Protein AF-A0A1R3KLL1-F1 (afdb_monomer)

pLDDT: mean 82.73, std 18.78, range [34.5, 97.56]

Secondary structure (DSSP, 8-state):
----SSSSSSTTSSS-----TTSGGG---TT-EESSHHHHHHHHHHHHHHHT--EEEEEEEE-TTT--EEEEEEEETT-S-PPP--S-TT-SSPPPP-------EEEEEEETTTTEEEEEEEE---SSPPPPGGGGGGSGGG----HHHHHHHHHHHHTT--HHHHHHHHHHHTTSHHHH-S-HHHHHHHHHHHHHHHHHHHGGGS--

Structure (mmCIF, N/CA/C/O backbone):
data_AF-A0A1R3KLL1-F1
#
_entry.id   AF-A0A1R3KLL1-F1
#
loop_
_atom_site.group_PDB
_atom_site.id
_atom_site.type_symbol
_atom_site.label_atom_id
_atom_site.label_alt_id
_atom_site.label_comp_id
_atom_site.label_asym_id
_atom_site.label_entity_id
_a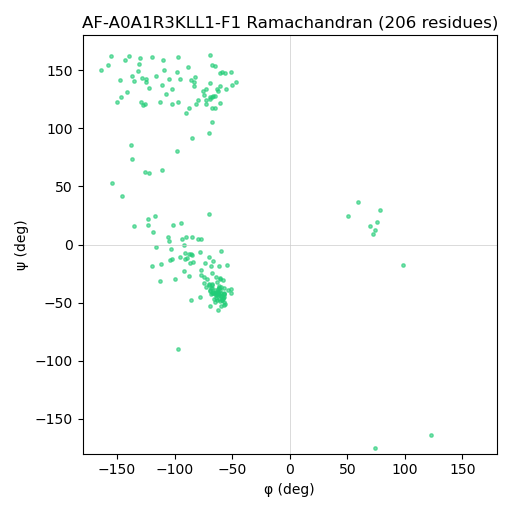tom_site.label_seq_id
_atom_site.pdbx_PDB_ins_code
_atom_site.Cartn_x
_atom_site.Cartn_y
_atom_site.Cartn_z
_atom_site.occupancy
_atom_site.B_iso_or_equiv
_atom_site.auth_seq_id
_atom_site.auth_comp_id
_atom_site.auth_asym_id
_atom_site.auth_atom_id
_atom_site.pdbx_PDB_model_num
ATOM 1 N N . MET A 1 1 ? -39.968 -30.875 -28.991 1.00 38.09 1 MET A N 1
ATOM 2 C CA . MET A 1 1 ? -39.743 -30.222 -30.296 1.00 38.09 1 MET A CA 1
ATOM 3 C C . MET A 1 1 ? -40.290 -28.818 -30.135 1.00 38.09 1 MET A C 1
ATOM 5 O O . MET A 1 1 ? -41.498 -28.692 -30.054 1.00 38.09 1 MET A O 1
ATOM 9 N N . GLU A 1 2 ? -39.502 -27.778 -29.908 1.00 34.50 2 GLU A N 1
ATOM 10 C CA . GLU A 1 2 ? -38.054 -27.597 -30.039 1.00 34.50 2 GLU A CA 1
ATOM 11 C C . GLU A 1 2 ? -37.585 -26.632 -28.936 1.00 34.50 2 GLU A C 1
ATOM 13 O O . GLU A 1 2 ? -38.142 -25.551 -28.771 1.00 34.50 2 GLU A O 1
ATOM 18 N N . ASP A 1 3 ? -36.582 -27.063 -28.169 1.00 38.78 3 ASP A N 1
ATOM 19 C CA . ASP A 1 3 ? -35.863 -26.294 -27.153 1.00 38.78 3 ASP A CA 1
ATOM 20 C C . ASP A 1 3 ? -34.558 -25.763 -27.771 1.00 38.78 3 ASP A C 1
ATOM 22 O O . ASP A 1 3 ? -33.518 -26.392 -27.593 1.00 38.78 3 ASP A O 1
ATOM 26 N N . VAL A 1 4 ? -34.570 -24.663 -28.539 1.00 39.19 4 VAL A N 1
ATOM 27 C CA . VAL A 1 4 ? -33.323 -24.055 -29.066 1.00 39.19 4 VAL A CA 1
ATOM 28 C C . VAL A 1 4 ? -33.459 -22.545 -29.363 1.00 39.19 4 VAL A C 1
ATOM 30 O O . VAL A 1 4 ? -33.145 -22.106 -30.456 1.00 39.19 4 VAL A O 1
ATOM 33 N N . GLU A 1 5 ? -33.914 -21.709 -28.425 1.00 42.62 5 GLU A N 1
ATOM 34 C CA . GLU A 1 5 ? -33.899 -20.235 -28.641 1.00 42.62 5 GLU A CA 1
ATOM 35 C C . GLU A 1 5 ? -33.393 -19.409 -27.445 1.00 42.62 5 GLU A C 1
ATOM 37 O O . GLU A 1 5 ? -33.550 -18.195 -27.404 1.00 42.62 5 GLU A O 1
ATOM 42 N N . ASN A 1 6 ? -32.725 -20.031 -26.467 1.00 42.44 6 ASN A N 1
ATOM 43 C CA . ASN A 1 6 ? -32.298 -19.333 -25.241 1.00 42.44 6 ASN A CA 1
ATOM 44 C C . ASN A 1 6 ? -30.789 -19.379 -24.948 1.00 42.44 6 ASN A C 1
ATOM 46 O O . ASN A 1 6 ? -30.378 -19.186 -23.806 1.00 42.44 6 ASN A O 1
ATOM 50 N N . ILE A 1 7 ? -29.953 -19.623 -25.964 1.00 42.12 7 ILE A N 1
ATOM 51 C CA . ILE A 1 7 ? -28.486 -19.692 -25.798 1.00 42.12 7 ILE A CA 1
ATOM 52 C C . ILE A 1 7 ? -27.751 -18.520 -26.479 1.00 42.12 7 ILE A C 1
ATOM 54 O O . ILE A 1 7 ? -26.644 -18.197 -26.072 1.00 42.12 7 ILE A O 1
ATOM 58 N N . GLU A 1 8 ? -28.374 -17.772 -27.396 1.00 39.75 8 GLU A N 1
ATOM 59 C CA . GLU A 1 8 ? -27.695 -16.655 -28.093 1.00 39.75 8 GLU A CA 1
ATOM 60 C C . GLU A 1 8 ? -27.858 -15.270 -27.430 1.00 39.75 8 GLU A C 1
ATOM 62 O O . GLU A 1 8 ? -27.276 -14.289 -27.885 1.00 39.75 8 GLU A O 1
ATOM 67 N N . LEU A 1 9 ? -28.592 -15.165 -26.314 1.00 40.34 9 LEU A N 1
ATOM 68 C CA . LEU A 1 9 ? -28.804 -13.894 -25.592 1.00 40.34 9 LEU A CA 1
ATOM 69 C C . LEU A 1 9 ? -27.966 -13.743 -24.306 1.00 40.34 9 LEU A C 1
ATOM 71 O O . LEU A 1 9 ? -27.976 -12.677 -23.688 1.00 40.34 9 LEU A O 1
ATOM 75 N N . LEU A 1 10 ? -27.205 -14.769 -23.910 1.00 36.84 10 LEU A N 1
ATOM 76 C CA . LEU A 1 10 ? -26.322 -14.730 -22.732 1.00 36.84 10 LEU A CA 1
ATOM 77 C C . LEU A 1 10 ? -24.889 -14.276 -23.060 1.00 36.84 10 LEU A C 1
ATOM 79 O O . LEU A 1 10 ? -24.226 -13.702 -22.195 1.00 36.84 10 LEU A O 1
ATOM 83 N N . ASP A 1 11 ? -24.448 -14.413 -24.312 1.00 37.28 11 ASP A N 1
ATOM 84 C CA . ASP A 1 11 ? -23.088 -14.040 -24.730 1.00 37.28 11 ASP A CA 1
ATOM 85 C C . ASP A 1 11 ? -22.933 -12.545 -25.074 1.00 37.28 11 ASP A C 1
ATOM 87 O O . ASP A 1 11 ? -21.823 -12.011 -25.078 1.00 37.28 11 ASP A O 1
ATOM 91 N N . ALA A 1 12 ? -24.038 -11.815 -25.262 1.00 37.44 12 ALA A N 1
ATOM 92 C CA . ALA A 1 12 ? -24.014 -10.388 -25.604 1.00 37.44 12 ALA A CA 1
ATOM 93 C C . ALA A 1 12 ? -23.959 -9.435 -24.388 1.00 37.44 12 ALA A C 1
ATOM 95 O O . ALA A 1 12 ? -23.751 -8.233 -24.552 1.00 37.44 12 ALA A O 1
ATOM 96 N N . THR A 1 13 ? -24.097 -9.946 -23.157 1.00 35.78 13 THR A N 1
ATOM 97 C CA . THR A 1 13 ? -24.075 -9.115 -21.930 1.00 35.78 13 THR A CA 1
ATOM 98 C C . THR A 1 13 ? -22.683 -9.065 -21.278 1.00 35.78 13 THR A C 1
ATOM 100 O O . THR A 1 13 ? -22.427 -8.229 -20.415 1.00 35.78 13 THR A O 1
ATOM 103 N N . ILE A 1 14 ? -21.738 -9.902 -21.725 1.00 45.72 14 ILE A N 1
ATOM 104 C CA . ILE A 1 14 ? -20.363 -9.958 -21.191 1.00 45.72 14 ILE A CA 1
ATOM 105 C C . ILE A 1 14 ? -19.410 -8.983 -21.918 1.00 45.72 14 ILE A C 1
ATOM 107 O O . ILE A 1 14 ? -18.325 -8.696 -21.416 1.00 45.72 14 ILE A O 1
ATOM 111 N N . VAL A 1 15 ? -19.816 -8.388 -23.048 1.00 43.62 15 VAL A N 1
ATOM 112 C CA . VAL A 1 15 ? -18.905 -7.582 -23.891 1.00 43.62 15 VAL A CA 1
ATOM 113 C C . VAL A 1 15 ? -19.064 -6.059 -23.726 1.00 43.62 15 VAL A C 1
ATOM 115 O O . VAL A 1 15 ? -18.166 -5.312 -24.099 1.00 43.62 15 VAL A O 1
ATOM 118 N N . ASN A 1 16 ? -20.117 -5.555 -23.073 1.00 43.28 16 ASN A N 1
ATOM 119 C CA . ASN A 1 16 ? -20.385 -4.108 -23.026 1.00 43.28 16 ASN A CA 1
ATOM 120 C C . ASN A 1 16 ? -20.185 -3.470 -21.646 1.00 43.28 16 ASN A C 1
ATOM 122 O O . ASN A 1 16 ? -21.118 -2.920 -21.063 1.00 43.28 16 ASN A O 1
ATOM 126 N N . HIS A 1 17 ? -18.945 -3.486 -21.146 1.00 41.41 17 HIS A N 1
ATOM 127 C CA . HIS A 1 17 ? -18.466 -2.503 -20.158 1.00 41.41 17 HIS A CA 1
ATOM 128 C C . HIS A 1 17 ? -16.978 -2.156 -20.354 1.00 41.41 17 HIS A C 1
ATOM 130 O O . HIS A 1 17 ? -16.211 -2.028 -19.400 1.00 41.41 17 HIS A O 1
ATOM 136 N N . VAL A 1 18 ? -16.556 -1.985 -21.610 1.00 49.09 18 VAL A N 1
ATOM 137 C CA . VAL A 1 18 ? -15.256 -1.383 -21.950 1.00 49.09 18 VAL A CA 1
ATOM 138 C C . VAL A 1 18 ? -15.471 -0.220 -22.911 1.00 49.09 18 VAL A C 1
ATOM 140 O O . VAL A 1 18 ? -14.975 -0.229 -24.022 1.00 49.09 18 VAL A O 1
ATOM 143 N N . GLU A 1 19 ? -16.194 0.808 -22.471 1.00 45.72 19 GLU A N 1
ATOM 144 C CA . GLU A 1 19 ? -16.116 2.130 -23.099 1.00 45.72 19 GLU A CA 1
ATOM 145 C C . GLU A 1 19 ? -16.093 3.216 -22.022 1.00 45.72 19 GLU A C 1
ATOM 147 O O . GLU A 1 19 ? -17.108 3.772 -21.614 1.00 45.72 19 GLU A O 1
ATOM 152 N N . ASN A 1 20 ? -14.886 3.500 -21.531 1.00 37.06 20 ASN A N 1
ATOM 153 C CA . ASN A 1 20 ? -14.513 4.868 -21.199 1.00 37.06 20 ASN A CA 1
ATOM 154 C C . ASN A 1 20 ? -12.998 5.030 -21.394 1.00 37.06 20 ASN A C 1
ATOM 156 O O . ASN A 1 20 ? -12.189 4.318 -20.782 1.00 37.06 20 ASN A O 1
ATOM 160 N N .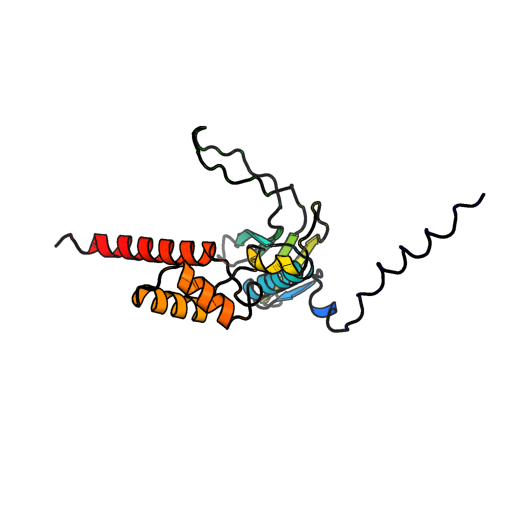 ASP A 1 21 ? -12.629 5.979 -22.247 1.00 42.19 21 ASP A N 1
ATOM 161 C CA . ASP A 1 21 ? -11.295 6.307 -22.773 1.00 42.19 21 ASP A CA 1
ATOM 162 C C . ASP A 1 21 ? -10.341 6.923 -21.712 1.00 42.19 21 ASP A C 1
ATOM 164 O O . ASP A 1 21 ? -9.407 7.666 -21.988 1.00 42.19 21 ASP A O 1
ATOM 168 N N . GLN A 1 22 ? -10.572 6.599 -20.435 1.00 44.81 22 GLN A N 1
ATOM 169 C CA . GLN A 1 22 ? -9.690 6.876 -19.291 1.00 44.81 22 GLN A CA 1
ATOM 170 C C . GLN A 1 22 ? -9.168 5.585 -18.625 1.00 44.81 22 GLN A C 1
ATOM 172 O O . GLN A 1 22 ? -8.384 5.625 -17.671 1.00 44.81 22 GLN A O 1
ATOM 177 N N . SER A 1 23 ? -9.602 4.418 -19.110 1.00 51.44 23 SER A N 1
ATOM 178 C CA . SER A 1 23 ? -9.258 3.095 -18.569 1.00 51.44 23 SER A CA 1
ATOM 179 C C . SER A 1 23 ? -7.848 2.620 -18.945 1.00 51.44 23 SER A C 1
ATOM 181 O O . SER A 1 23 ? -7.226 1.888 -18.171 1.00 51.44 23 SER A O 1
ATOM 183 N N . ALA A 1 24 ? -7.298 3.094 -20.068 1.00 55.50 24 ALA A N 1
ATOM 184 C CA . ALA A 1 24 ? -5.965 2.716 -20.540 1.00 55.50 24 ALA A CA 1
ATOM 185 C C . ALA A 1 24 ? -4.832 3.150 -19.588 1.00 55.50 24 ALA A C 1
ATOM 187 O O . ALA A 1 24 ? -3.815 2.462 -19.490 1.00 55.50 24 ALA A O 1
ATOM 188 N N . ASN A 1 25 ? -5.033 4.235 -18.829 1.00 69.94 25 ASN A N 1
ATOM 189 C CA . ASN A 1 25 ? -4.021 4.819 -17.940 1.00 69.94 25 ASN A CA 1
ATOM 190 C C . ASN A 1 25 ? -3.697 3.974 -16.699 1.00 69.94 25 ASN A C 1
ATOM 192 O O . ASN A 1 25 ? -2.738 4.281 -16.000 1.00 69.94 25 ASN A O 1
ATOM 196 N N . PHE A 1 26 ? -4.472 2.924 -16.409 1.00 81.25 26 PHE A N 1
ATOM 197 C CA . PHE A 1 26 ? -4.305 2.104 -15.200 1.00 81.25 26 PHE A CA 1
ATOM 198 C C . PHE A 1 26 ? -3.984 0.638 -15.498 1.00 81.25 26 PHE A C 1
ATOM 200 O O . PHE A 1 26 ? -4.022 -0.194 -14.595 1.00 81.25 26 PHE A O 1
ATOM 207 N N . ILE A 1 27 ? -3.670 0.302 -16.752 1.00 92.19 27 ILE A N 1
ATOM 208 C CA . ILE A 1 27 ? -3.298 -1.062 -17.135 1.00 92.19 27 ILE A CA 1
ATOM 209 C C . ILE A 1 27 ? -1.784 -1.234 -16.935 1.00 92.19 27 ILE A C 1
ATOM 211 O O . ILE A 1 27 ? -1.009 -0.545 -17.603 1.00 92.19 27 ILE A O 1
ATOM 215 N N . PRO A 1 28 ? -1.325 -2.140 -16.050 1.00 94.81 28 PRO A N 1
ATOM 216 C CA . PRO A 1 28 ? 0.097 -2.398 -15.864 1.00 94.81 28 PRO A CA 1
ATOM 217 C C . PRO A 1 28 ? 0.699 -2.995 -17.136 1.00 94.81 28 PRO A C 1
ATOM 219 O O . PRO A 1 28 ? 0.211 -3.992 -17.665 1.00 94.81 28 PRO A O 1
ATOM 222 N N . ARG A 1 29 ? 1.789 -2.394 -17.619 1.00 95.75 29 ARG A N 1
ATOM 223 C CA . ARG A 1 29 ? 2.527 -2.856 -18.800 1.00 95.75 29 ARG A CA 1
ATOM 224 C C . ARG A 1 29 ? 4.019 -2.820 -18.524 1.00 95.75 29 ARG A C 1
ATOM 226 O O . ARG A 1 29 ? 4.514 -1.887 -17.891 1.00 95.75 29 ARG A O 1
ATOM 233 N N . VAL A 1 30 ? 4.738 -3.828 -19.013 1.00 96.50 30 VAL A N 1
ATOM 234 C CA . VAL A 1 30 ? 6.205 -3.835 -18.959 1.00 96.50 30 VAL A CA 1
ATOM 235 C C . VAL A 1 30 ? 6.726 -2.566 -19.629 1.00 96.50 30 VAL A C 1
ATOM 237 O O . VAL A 1 30 ? 6.252 -2.180 -20.694 1.00 96.50 30 VAL A O 1
ATOM 240 N N . GLY A 1 31 ? 7.683 -1.905 -18.984 1.00 95.06 31 GLY A N 1
ATOM 241 C CA . GLY A 1 31 ? 8.263 -0.661 -19.476 1.00 95.06 31 GLY A CA 1
ATOM 242 C C . GLY A 1 31 ? 7.686 0.614 -18.857 1.00 95.06 31 GLY A C 1
ATOM 243 O O . GLY A 1 31 ? 8.361 1.640 -18.918 1.00 95.06 31 GLY A O 1
ATOM 244 N N . LEU A 1 32 ? 6.511 0.561 -18.216 1.00 95.75 32 LEU A N 1
ATOM 245 C CA . LEU A 1 32 ? 5.923 1.723 -17.542 1.00 95.75 32 LEU A CA 1
ATOM 246 C C . LEU A 1 32 ? 6.822 2.196 -16.392 1.00 95.75 32 LEU A C 1
ATOM 248 O O . LEU A 1 32 ? 7.295 1.370 -15.605 1.00 95.75 32 LEU A O 1
ATOM 252 N N . GLU A 1 33 ? 7.051 3.507 -16.309 1.00 96.12 33 GLU A N 1
ATOM 253 C CA . GLU A 1 33 ? 7.970 4.124 -15.352 1.00 96.12 33 GLU A CA 1
ATOM 254 C C . GLU A 1 33 ? 7.251 4.910 -14.246 1.00 96.12 33 GLU A C 1
ATOM 256 O O . GLU A 1 33 ? 6.204 5.508 -14.474 1.00 96.12 33 GLU A O 1
ATOM 261 N N . PHE A 1 34 ? 7.872 4.966 -13.069 1.00 95.88 34 PHE A N 1
ATOM 262 C CA . PHE A 1 34 ? 7.417 5.679 -11.879 1.00 95.88 34 PHE A CA 1
ATOM 263 C C . PHE A 1 34 ? 8.589 6.409 -11.227 1.00 95.88 34 PHE A C 1
ATOM 265 O O . PHE A 1 34 ? 9.711 5.900 -11.185 1.00 95.88 34 PHE A O 1
ATOM 272 N N . VAL A 1 35 ? 8.336 7.582 -10.659 1.00 95.12 35 VAL A N 1
ATOM 273 C CA . VAL A 1 35 ? 9.347 8.381 -9.954 1.00 95.12 35 VAL A CA 1
ATOM 274 C C . VAL A 1 35 ? 9.721 7.732 -8.619 1.00 95.12 35 VAL A C 1
ATOM 276 O O . VAL A 1 35 ? 10.859 7.849 -8.168 1.00 95.12 35 VAL A O 1
ATOM 279 N N . SER A 1 36 ? 8.795 6.999 -7.991 1.00 93.56 36 SER A N 1
ATOM 280 C CA . SER A 1 36 ? 9.025 6.368 -6.687 1.00 93.56 36 SER A CA 1
ATOM 281 C C . SER A 1 36 ? 8.436 4.959 -6.559 1.00 93.56 36 SER A C 1
ATOM 283 O O . SER A 1 36 ? 7.540 4.553 -7.300 1.00 93.56 36 SER A O 1
ATOM 285 N N . GLU A 1 37 ? 8.919 4.207 -5.562 1.00 92.75 37 GLU A N 1
ATOM 286 C CA . GLU A 1 37 ? 8.318 2.922 -5.176 1.00 92.75 37 GLU A CA 1
ATOM 287 C C . GLU A 1 37 ? 6.866 3.098 -4.701 1.00 92.75 37 GLU A C 1
ATOM 289 O O . GLU A 1 37 ? 6.026 2.228 -4.924 1.00 92.75 37 GLU A O 1
ATOM 294 N N . GLU A 1 38 ? 6.568 4.209 -4.022 1.00 93.81 38 GLU A N 1
ATOM 295 C CA . GLU A 1 38 ? 5.226 4.501 -3.520 1.00 93.81 38 GLU A CA 1
ATOM 296 C C . GLU A 1 38 ? 4.244 4.763 -4.661 1.00 93.81 38 GLU A C 1
ATOM 298 O O . GLU A 1 38 ? 3.141 4.226 -4.645 1.00 93.81 38 GLU A O 1
ATOM 303 N N . GLU A 1 39 ? 4.661 5.504 -5.683 1.00 95.69 39 GLU A N 1
ATOM 304 C CA . GLU A 1 39 ? 3.857 5.739 -6.881 1.00 95.69 39 GLU A CA 1
ATOM 305 C C . GLU A 1 39 ? 3.544 4.425 -7.609 1.00 95.69 39 GLU A C 1
ATOM 307 O O . GLU A 1 39 ? 2.382 4.137 -7.892 1.00 95.69 39 GLU A O 1
ATOM 312 N N . ALA A 1 40 ? 4.551 3.570 -7.806 1.00 95.56 40 ALA A N 1
ATOM 313 C CA . ALA A 1 40 ? 4.358 2.245 -8.388 1.00 95.56 40 ALA A CA 1
ATOM 314 C C . ALA A 1 40 ? 3.420 1.356 -7.548 1.00 95.56 40 ALA A C 1
ATOM 316 O O . ALA A 1 40 ? 2.593 0.615 -8.085 1.00 95.56 40 ALA A O 1
ATOM 317 N N . TYR A 1 41 ? 3.535 1.428 -6.217 1.00 95.69 41 TYR A N 1
ATOM 318 C CA . TYR A 1 41 ? 2.630 0.732 -5.305 1.00 95.69 41 TYR A CA 1
ATOM 319 C C . TYR A 1 41 ? 1.197 1.245 -5.445 1.00 95.69 41 TYR A C 1
ATOM 321 O O . TYR A 1 41 ? 0.279 0.437 -5.564 1.00 95.69 41 TYR A O 1
ATOM 329 N N . ASN A 1 42 ? 0.999 2.564 -5.450 1.00 95.50 42 ASN A N 1
ATOM 330 C CA . ASN A 1 42 ? -0.318 3.182 -5.562 1.00 95.50 42 ASN A CA 1
ATOM 331 C C . ASN A 1 42 ? -0.971 2.847 -6.906 1.00 95.50 42 ASN A C 1
ATOM 333 O O . ASN A 1 42 ? -2.143 2.483 -6.926 1.00 95.50 42 ASN A O 1
ATOM 337 N N . PHE A 1 43 ? -0.201 2.867 -7.995 1.00 96.69 43 PHE A N 1
AT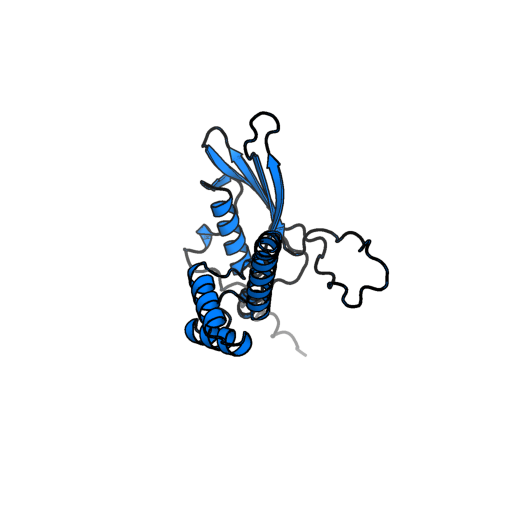OM 338 C CA . PHE A 1 43 ? -0.656 2.456 -9.320 1.00 96.69 43 PHE A CA 1
ATOM 339 C C . PHE A 1 43 ? -1.200 1.020 -9.324 1.00 96.69 43 PHE A C 1
ATOM 341 O O . PHE A 1 43 ? -2.332 0.776 -9.739 1.00 96.69 43 PHE A O 1
ATOM 348 N N . TYR A 1 44 ? -0.435 0.059 -8.800 1.00 96.88 44 TYR A N 1
ATOM 349 C CA . TYR A 1 44 ? -0.876 -1.338 -8.784 1.00 96.88 44 TYR A CA 1
ATOM 350 C C . TYR A 1 44 ? -1.961 -1.612 -7.743 1.00 96.88 44 TYR A C 1
ATOM 352 O O . TYR A 1 44 ? -2.801 -2.486 -7.944 1.00 96.88 44 TYR A O 1
ATOM 360 N N . ASN A 1 45 ? -1.991 -0.851 -6.647 1.00 95.69 45 ASN A N 1
ATOM 361 C CA . ASN A 1 45 ? -3.075 -0.924 -5.675 1.00 95.69 45 ASN A CA 1
ATOM 362 C C . ASN A 1 45 ? -4.389 -0.409 -6.269 1.00 95.69 45 ASN A C 1
ATOM 364 O O . ASN A 1 45 ? -5.435 -0.985 -5.992 1.00 95.69 45 ASN A O 1
ATOM 368 N N . GLU A 1 46 ? -4.341 0.639 -7.091 1.00 95.06 46 GLU A N 1
ATOM 369 C CA . GLU A 1 46 ? -5.495 1.170 -7.819 1.00 95.06 46 GLU A CA 1
ATOM 370 C C . GLU A 1 46 ? -5.961 0.200 -8.912 1.00 95.06 46 GLU A C 1
ATOM 372 O O . GLU A 1 46 ? -7.159 -0.047 -9.044 1.00 95.06 46 GLU A O 1
ATOM 377 N N . TYR A 1 47 ? -5.030 -0.433 -9.631 1.00 95.81 47 TYR A N 1
ATOM 378 C CA . TYR A 1 47 ? -5.356 -1.547 -10.523 1.00 95.81 47 TYR A CA 1
ATOM 379 C C . TYR A 1 47 ? -6.055 -2.678 -9.749 1.00 95.81 47 TYR A C 1
ATOM 381 O O . TYR A 1 47 ? -7.179 -3.049 -10.075 1.00 95.81 47 TYR A O 1
ATOM 389 N N . GLY A 1 48 ? -5.478 -3.141 -8.637 1.00 95.00 48 GLY A N 1
ATOM 390 C CA . GLY A 1 48 ? -6.114 -4.134 -7.768 1.00 95.00 48 GLY A CA 1
ATOM 391 C C . GLY A 1 48 ? -7.487 -3.697 -7.252 1.00 95.00 48 GLY A C 1
ATOM 392 O O . GLY A 1 48 ? -8.413 -4.502 -7.201 1.00 95.00 48 GLY A O 1
ATOM 393 N N . ARG A 1 49 ? -7.669 -2.408 -6.941 1.00 93.56 49 ARG A N 1
ATOM 394 C CA . ARG A 1 49 ? -8.957 -1.837 -6.524 1.00 93.56 49 ARG A CA 1
ATOM 395 C C . ARG A 1 49 ? -10.036 -2.044 -7.585 1.00 93.56 49 ARG A C 1
ATOM 397 O O . ARG A 1 49 ? -11.130 -2.480 -7.243 1.00 93.56 49 ARG A O 1
ATOM 404 N N . ARG A 1 50 ? -9.722 -1.742 -8.848 1.00 92.69 50 ARG A N 1
ATOM 405 C CA . ARG A 1 50 ? -10.656 -1.841 -9.985 1.00 92.69 50 ARG A CA 1
ATOM 406 C C . ARG A 1 50 ? -10.946 -3.281 -10.384 1.00 92.69 50 ARG A C 1
ATOM 408 O O . ARG A 1 50 ? -12.078 -3.595 -10.724 1.00 92.69 50 ARG A O 1
ATOM 415 N N . TYR A 1 51 ? -9.935 -4.140 -10.305 1.00 92.94 51 TYR A N 1
ATOM 416 C CA . TYR A 1 51 ? -10.030 -5.548 -10.689 1.00 92.94 51 TYR A CA 1
ATOM 417 C C . TYR A 1 51 ? -10.374 -6.468 -9.503 1.00 92.94 51 TYR A C 1
ATOM 419 O O . TYR A 1 51 ? -10.414 -7.681 -9.655 1.00 92.94 51 TYR A O 1
ATOM 427 N N . GLY A 1 52 ? -10.639 -5.926 -8.311 1.00 94.94 52 GLY A N 1
ATOM 428 C CA . GLY A 1 52 ? -11.173 -6.700 -7.190 1.00 94.94 52 GLY A CA 1
ATOM 429 C C . GLY A 1 52 ? -10.154 -7.564 -6.441 1.00 94.94 52 GLY A C 1
ATOM 430 O O . GLY A 1 52 ? -10.516 -8.596 -5.876 1.00 94.94 52 GLY A O 1
ATOM 431 N N . PHE A 1 53 ? -8.882 -7.176 -6.379 1.00 95.50 53 PHE A N 1
ATOM 432 C CA . PHE A 1 53 ? -7.903 -7.855 -5.530 1.00 95.50 53 PHE A CA 1
ATOM 433 C C . PHE A 1 53 ? -7.082 -6.900 -4.668 1.00 95.50 53 PHE A C 1
ATOM 435 O O . PHE A 1 53 ? -6.886 -5.719 -4.946 1.00 95.50 53 PHE A O 1
ATOM 442 N N . SER A 1 54 ? -6.580 -7.449 -3.567 1.00 95.12 54 SER A N 1
ATOM 443 C CA . SER A 1 54 ? -5.692 -6.736 -2.659 1.00 95.12 54 SER A CA 1
ATOM 444 C C . SER A 1 54 ? -4.242 -7.097 -2.951 1.00 95.12 54 SER A C 1
ATOM 446 O O . SER A 1 54 ? -3.965 -8.240 -3.310 1.00 95.12 54 SER A O 1
ATOM 448 N N . ILE A 1 55 ? -3.316 -6.161 -2.737 1.00 95.69 55 ILE A N 1
ATOM 449 C CA . ILE A 1 55 ? -1.882 -6.385 -2.951 1.00 95.69 55 ILE A CA 1
ATOM 450 C C . ILE A 1 55 ? -1.082 -6.432 -1.642 1.00 95.69 55 ILE A C 1
ATOM 452 O O . ILE A 1 55 ? -1.501 -5.919 -0.601 1.00 95.69 55 ILE A O 1
ATOM 456 N N . ARG A 1 56 ? 0.102 -7.045 -1.692 1.00 93.69 56 ARG A N 1
ATOM 457 C CA . ARG A 1 56 ? 1.113 -7.074 -0.626 1.00 93.69 56 ARG A CA 1
ATOM 458 C C . ARG A 1 56 ? 2.485 -6.723 -1.196 1.00 93.69 56 ARG A C 1
ATOM 460 O O . ARG A 1 56 ? 2.795 -7.059 -2.335 1.00 93.69 56 ARG A O 1
ATOM 467 N N . LYS A 1 57 ? 3.332 -6.100 -0.373 1.00 94.06 57 LYS A N 1
ATOM 468 C CA . LYS A 1 57 ? 4.775 -6.003 -0.635 1.00 94.06 57 LYS A CA 1
ATOM 469 C C . LYS A 1 57 ? 5.428 -7.309 -0.182 1.00 94.06 57 LYS A C 1
ATOM 471 O O . LYS A 1 57 ? 5.305 -7.652 0.992 1.00 94.06 57 LYS A O 1
ATOM 476 N N . GLU A 1 58 ? 6.089 -8.017 -1.090 1.00 87.81 58 GLU A N 1
ATOM 477 C CA . GLU A 1 58 ? 6.795 -9.263 -0.778 1.00 87.81 58 GLU A CA 1
ATOM 478 C C . GLU A 1 58 ? 8.283 -8.996 -0.552 1.00 87.81 58 GLU A C 1
ATOM 480 O O . GLU A 1 58 ? 8.705 -8.675 0.558 1.00 87.81 58 GLU A O 1
ATOM 485 N N . THR A 1 59 ? 9.092 -9.063 -1.608 1.00 83.00 59 THR A N 1
ATOM 486 C CA . THR A 1 59 ? 10.540 -8.875 -1.521 1.00 83.00 59 THR A CA 1
ATOM 487 C C . THR A 1 59 ? 10.942 -7.484 -1.991 1.00 83.00 59 THR A C 1
ATOM 489 O O . THR A 1 59 ? 10.498 -7.003 -3.033 1.00 83.00 59 THR A O 1
ATOM 492 N N . GLY A 1 60 ? 11.812 -6.831 -1.219 1.00 84.12 60 GLY A N 1
ATOM 493 C CA . GLY A 1 60 ? 12.561 -5.656 -1.652 1.00 84.12 60 GLY A CA 1
ATOM 494 C C . GLY A 1 60 ? 14.034 -5.999 -1.754 1.00 84.12 60 GLY A C 1
ATOM 495 O O . GLY A 1 60 ? 14.627 -6.402 -0.756 1.00 84.12 60 GLY A O 1
ATOM 496 N N . ASN A 1 61 ? 14.623 -5.817 -2.930 1.00 85.69 61 ASN A N 1
ATOM 497 C CA . ASN A 1 61 ? 16.058 -5.988 -3.099 1.00 85.69 61 ASN A CA 1
ATOM 498 C C . ASN A 1 61 ? 16.761 -4.644 -2.967 1.00 85.69 61 ASN A C 1
ATOM 500 O O . ASN A 1 61 ? 16.277 -3.609 -3.429 1.00 85.69 61 ASN A O 1
ATOM 504 N N . TRP A 1 62 ? 17.931 -4.702 -2.345 1.00 86.50 62 TRP A N 1
ATOM 505 C CA . TRP A 1 62 ? 18.834 -3.580 -2.176 1.00 86.50 62 TRP A CA 1
ATOM 506 C C . TRP A 1 62 ? 20.190 -3.969 -2.743 1.00 86.50 62 TRP A C 1
ATOM 508 O O . TRP A 1 62 ? 20.649 -5.106 -2.597 1.00 86.50 62 TRP A O 1
ATOM 518 N N . ASN A 1 63 ? 20.861 -3.024 -3.384 1.00 78.62 63 ASN A N 1
ATOM 519 C CA . ASN A 1 63 ? 22.250 -3.203 -3.751 1.00 78.62 63 ASN A CA 1
ATOM 520 C C . ASN A 1 63 ? 23.092 -3.248 -2.470 1.00 78.62 63 ASN A C 1
ATOM 522 O O . ASN A 1 63 ? 23.161 -2.265 -1.738 1.00 78.62 63 ASN A O 1
ATOM 526 N N . LYS A 1 64 ? 23.761 -4.375 -2.210 1.00 80.25 64 LYS A N 1
ATOM 527 C CA . LYS A 1 64 ? 24.554 -4.576 -0.987 1.00 80.25 64 LYS A CA 1
ATOM 528 C C . LYS A 1 64 ? 25.703 -3.571 -0.830 1.00 80.25 64 LYS A C 1
ATOM 530 O O . LYS A 1 64 ? 26.066 -3.260 0.296 1.00 80.25 64 LYS A O 1
ATOM 535 N N . LYS A 1 65 ? 26.262 -3.066 -1.938 1.00 79.81 65 LYS A N 1
ATOM 536 C CA . LYS A 1 65 ? 27.403 -2.135 -1.931 1.00 79.81 65 LYS A CA 1
ATOM 537 C C . LYS A 1 65 ? 26.960 -0.683 -1.786 1.00 79.81 65 LYS A C 1
ATOM 539 O O . LYS A 1 65 ? 27.495 0.038 -0.959 1.00 79.81 65 LYS A O 1
ATOM 544 N N . THR A 1 66 ? 25.973 -0.262 -2.577 1.00 77.75 66 THR A N 1
ATOM 545 C CA . THR A 1 66 ? 25.519 1.141 -2.590 1.00 77.75 66 THR A CA 1
ATOM 546 C C . THR A 1 66 ? 24.381 1.418 -1.611 1.00 77.75 66 THR A C 1
ATOM 548 O O . THR A 1 66 ? 23.977 2.566 -1.471 1.00 77.75 66 THR A O 1
ATOM 551 N N . ARG A 1 67 ? 23.825 0.379 -0.966 1.00 79.19 67 ARG A N 1
ATOM 552 C CA . ARG A 1 67 ? 22.600 0.436 -0.147 1.00 79.19 67 ARG A CA 1
ATOM 553 C C . ARG A 1 67 ? 21.418 1.113 -0.853 1.00 79.19 67 ARG A C 1
ATOM 555 O O . ARG A 1 67 ? 20.502 1.599 -0.203 1.00 79.19 67 ARG A O 1
ATOM 562 N N . GLN A 1 68 ? 21.412 1.119 -2.186 1.00 78.19 68 GLN A N 1
ATOM 563 C CA . GLN A 1 68 ? 20.317 1.669 -2.983 1.00 78.19 68 GLN A CA 1
ATOM 564 C C . GLN A 1 68 ? 19.231 0.621 -3.198 1.00 78.19 68 GLN A C 1
ATOM 566 O O . GLN A 1 68 ? 19.529 -0.554 -3.426 1.00 78.19 68 GLN A O 1
ATOM 571 N N . PHE A 1 69 ? 17.975 1.054 -3.162 1.00 80.94 69 PHE A N 1
ATOM 572 C CA . PHE A 1 69 ? 16.834 0.203 -3.469 1.00 80.94 69 PHE A CA 1
ATOM 573 C C . PHE A 1 69 ? 16.842 -0.174 -4.957 1.00 80.94 69 PHE A C 1
ATOM 575 O O . PHE A 1 69 ? 16.946 0.700 -5.814 1.00 80.94 69 PHE A O 1
ATOM 582 N N . THR A 1 70 ? 16.776 -1.467 -5.283 1.00 87.44 70 THR A N 1
ATOM 583 C CA . THR A 1 70 ? 16.928 -1.942 -6.671 1.00 87.44 70 THR A CA 1
ATOM 584 C C . THR A 1 70 ? 15.660 -2.527 -7.261 1.00 87.44 70 THR A C 1
ATOM 586 O O . THR A 1 70 ? 15.471 -2.421 -8.471 1.00 87.44 70 THR A O 1
ATOM 589 N N . SER A 1 71 ? 14.793 -3.152 -6.465 1.00 92.56 71 SER A N 1
ATOM 590 C CA . SER A 1 71 ? 13.537 -3.708 -6.977 1.00 92.56 71 SER A CA 1
ATOM 591 C C . SER A 1 71 ? 12.529 -4.020 -5.880 1.00 92.56 71 SER A C 1
ATOM 593 O O . SER A 1 71 ? 12.927 -4.454 -4.798 1.00 92.56 71 SER A O 1
ATOM 595 N N . ARG A 1 72 ? 11.233 -3.936 -6.198 1.00 94.94 72 ARG A N 1
ATOM 596 C CA . ARG A 1 72 ? 10.128 -4.412 -5.350 1.00 94.94 72 ARG A CA 1
ATOM 597 C C . ARG A 1 72 ? 9.291 -5.435 -6.106 1.00 94.94 72 ARG A C 1
ATOM 599 O O . ARG A 1 72 ? 8.914 -5.174 -7.244 1.00 94.94 72 ARG A O 1
ATOM 606 N N . LEU A 1 73 ? 8.945 -6.537 -5.447 1.00 96.25 73 LEU A N 1
ATOM 607 C CA . LEU A 1 73 ? 7.881 -7.430 -5.891 1.00 96.25 73 LEU A CA 1
ATOM 608 C C . LEU A 1 73 ? 6.583 -7.105 -5.139 1.00 96.25 73 LEU A C 1
ATOM 610 O O . LEU A 1 73 ? 6.548 -7.113 -3.902 1.00 96.25 73 LEU A O 1
ATOM 614 N N . LEU A 1 74 ? 5.536 -6.793 -5.897 1.00 96.94 74 LEU A N 1
ATOM 615 C CA . LEU A 1 74 ? 4.173 -6.594 -5.416 1.00 96.94 74 LEU A CA 1
ATOM 616 C C . LEU A 1 74 ? 3.335 -7.789 -5.856 1.00 96.94 74 LEU A C 1
ATOM 618 O O . LEU A 1 74 ? 3.369 -8.152 -7.024 1.00 96.94 74 LEU A O 1
ATOM 622 N N . VAL A 1 75 ? 2.601 -8.405 -4.938 1.00 96.69 75 VAL A N 1
ATOM 623 C CA . VAL A 1 75 ? 1.876 -9.660 -5.192 1.00 96.69 75 VAL A CA 1
ATOM 624 C C . VAL A 1 75 ? 0.429 -9.566 -4.746 1.00 96.69 75 VAL A C 1
ATOM 626 O O . VAL A 1 75 ? 0.092 -8.729 -3.905 1.00 96.69 75 VAL A O 1
ATOM 629 N N . CYS A 1 76 ? -0.425 -10.447 -5.257 1.00 96.75 76 CYS A N 1
ATOM 630 C CA . CYS A 1 76 ? -1.767 -10.633 -4.724 1.00 96.75 76 CYS A CA 1
ATOM 631 C C . CYS A 1 76 ? -1.736 -10.986 -3.223 1.00 96.75 76 CYS A C 1
ATOM 633 O O . CYS A 1 76 ? -0.854 -11.685 -2.724 1.00 96.75 76 CYS A O 1
ATOM 635 N N . SER A 1 77 ? -2.742 -10.558 -2.463 1.00 93.69 77 SER A N 1
ATOM 636 C CA . SER A 1 77 ? -2.876 -10.914 -1.050 1.00 93.69 77 SER A CA 1
ATOM 637 C C . SER A 1 77 ? -2.940 -12.425 -0.826 1.00 93.69 77 SER A C 1
ATOM 639 O O . SER A 1 77 ? -2.428 -12.889 0.196 1.00 93.69 77 SER A O 1
ATOM 641 N N . LYS A 1 78 ? -3.477 -13.161 -1.805 1.00 93.25 78 LYS A N 1
ATOM 642 C CA . LYS A 1 78 ? -3.612 -14.619 -1.824 1.00 93.25 78 LYS A CA 1
ATOM 643 C C . LYS A 1 78 ? -2.409 -15.354 -2.434 1.00 93.25 78 LYS A C 1
ATOM 645 O O . LYS A 1 78 ? -2.484 -16.565 -2.609 1.00 93.25 78 LYS A O 1
ATOM 650 N N . GLU A 1 79 ? -1.322 -14.651 -2.756 1.00 94.19 79 GLU A N 1
ATOM 651 C CA . GLU A 1 79 ? -0.091 -15.273 -3.263 1.00 94.19 79 GLU A CA 1
ATOM 652 C C . GLU A 1 79 ? 0.513 -16.270 -2.265 1.00 94.19 79 GLU A C 1
ATOM 654 O O . GLU A 1 79 ? 0.407 -16.083 -1.043 1.00 94.19 79 GLU A O 1
ATOM 659 N N . GLY A 1 80 ? 1.149 -17.299 -2.830 1.00 87.69 80 GLY A N 1
ATOM 660 C CA . GLY A 1 80 ? 1.999 -18.263 -2.148 1.00 87.69 80 GLY A CA 1
ATOM 661 C C . GLY A 1 80 ? 1.243 -19.277 -1.301 1.00 87.69 80 GLY A C 1
ATOM 662 O O . GLY A 1 80 ? 0.017 -19.294 -1.219 1.00 87.69 80 GLY A O 1
ATOM 663 N N . ILE A 1 81 ? 1.999 -20.100 -0.586 1.00 84.31 81 ILE A N 1
ATOM 664 C CA . ILE A 1 81 ? 1.468 -21.018 0.421 1.00 84.31 81 ILE A CA 1
ATOM 665 C C . ILE A 1 81 ? 1.926 -20.510 1.783 1.00 84.31 81 ILE A C 1
ATOM 667 O O . ILE A 1 81 ? 3.051 -20.027 1.958 1.00 84.31 81 ILE A O 1
ATOM 671 N N . ARG A 1 82 ? 1.039 -20.527 2.776 1.00 76.25 82 ARG A N 1
ATOM 672 C CA . ARG A 1 82 ? 1.442 -20.181 4.137 1.00 76.25 82 ARG A CA 1
ATOM 673 C C . ARG A 1 82 ? 2.248 -21.338 4.712 1.00 76.25 82 ARG A C 1
ATOM 675 O O . ARG A 1 82 ? 1.806 -22.481 4.691 1.00 76.25 82 ARG A O 1
ATOM 682 N N . SER A 1 83 ? 3.426 -21.040 5.251 1.00 75.50 83 SER A N 1
ATOM 683 C CA . SER A 1 83 ? 4.172 -22.033 6.023 1.00 75.50 83 SER A CA 1
ATOM 684 C C . SER A 1 83 ? 3.330 -22.516 7.203 1.00 75.50 83 SER A C 1
ATOM 686 O O . SER A 1 83 ? 2.550 -21.736 7.761 1.00 75.50 83 SER A O 1
ATOM 688 N N . SER A 1 84 ? 3.519 -23.776 7.598 1.00 70.88 84 SER A N 1
ATOM 689 C CA . SER A 1 84 ? 2.849 -24.337 8.769 1.00 70.88 84 SER A CA 1
ATOM 690 C C . SER A 1 84 ? 3.016 -23.416 9.980 1.00 70.88 84 SER A C 1
ATOM 692 O O . SER A 1 84 ? 4.086 -22.839 10.212 1.00 70.88 84 SER A O 1
ATOM 694 N N . ASP A 1 85 ? 1.930 -23.224 10.730 1.00 66.38 85 ASP A N 1
ATOM 695 C CA . ASP A 1 85 ? 1.975 -22.426 11.948 1.00 66.38 85 ASP A CA 1
ATOM 696 C C . ASP A 1 85 ? 2.835 -23.176 12.971 1.00 66.38 85 ASP A C 1
ATOM 698 O O . ASP A 1 85 ? 2.425 -24.200 13.503 1.00 66.38 85 ASP A O 1
ATOM 702 N N . LYS A 1 86 ? 4.060 -22.695 13.204 1.00 66.25 86 LYS A N 1
ATOM 703 C CA . LYS A 1 86 ? 5.015 -23.314 14.141 1.00 66.25 86 LYS A CA 1
ATOM 704 C C . LYS A 1 86 ? 4.691 -23.014 15.612 1.00 66.25 86 LYS A C 1
ATOM 706 O O . LYS A 1 86 ? 5.499 -23.314 16.485 1.00 66.25 86 LYS A O 1
ATOM 711 N N . ARG A 1 87 ? 3.570 -22.340 15.889 1.00 64.19 87 ARG A N 1
ATOM 712 C CA . ARG A 1 87 ? 3.101 -22.051 17.248 1.00 64.19 87 ARG A CA 1
ATOM 713 C C . ARG A 1 87 ? 2.358 -23.268 17.788 1.00 64.19 87 ARG A C 1
ATOM 715 O O . ARG A 1 87 ? 1.668 -23.947 17.038 1.00 64.19 87 ARG A O 1
ATOM 722 N N . ASP A 1 88 ? 2.516 -23.509 19.083 1.00 56.03 88 ASP A N 1
ATOM 723 C CA . ASP A 1 88 ? 1.975 -24.675 19.777 1.00 56.03 88 ASP A CA 1
ATOM 724 C C . ASP A 1 88 ? 0.464 -24.873 19.515 1.00 56.03 88 ASP A C 1
ATOM 726 O O . ASP A 1 88 ? -0.288 -23.904 19.323 1.00 56.03 88 ASP A O 1
ATOM 730 N N . HIS A 1 89 ? 0.019 -26.133 19.517 1.00 58.22 89 HIS A N 1
ATOM 731 C CA . HIS A 1 89 ? -1.307 -26.600 19.076 1.00 58.22 89 HIS A CA 1
ATOM 732 C C . HIS A 1 89 ? -2.499 -25.979 19.841 1.00 58.22 89 HIS A C 1
ATOM 734 O O . HIS A 1 89 ? -3.651 -26.174 19.461 1.00 58.22 89 HIS A O 1
ATOM 740 N N . GLN A 1 90 ? -2.253 -25.183 20.886 1.00 57.50 90 GLN A N 1
ATOM 741 C CA . GLN A 1 90 ? -3.266 -24.541 21.732 1.00 57.50 90 GLN A CA 1
ATOM 742 C C . GLN A 1 90 ? -3.638 -23.105 21.316 1.00 57.50 90 GLN A C 1
ATOM 744 O O . GLN A 1 90 ? -4.198 -22.338 22.106 1.00 57.50 90 GLN A O 1
ATOM 749 N N . THR A 1 91 ? -3.352 -22.692 20.079 1.00 58.66 91 THR A N 1
ATOM 750 C CA . THR A 1 91 ? -3.765 -21.361 19.611 1.00 58.66 91 THR A CA 1
ATOM 751 C C . THR A 1 91 ? -5.288 -21.312 19.424 1.00 58.66 91 THR A C 1
ATOM 753 O O . THR A 1 91 ? -5.801 -21.656 18.365 1.00 58.66 91 THR A O 1
ATOM 756 N N . LYS A 1 92 ? -6.017 -20.813 20.436 1.00 60.25 92 LYS A N 1
ATOM 757 C CA . LYS A 1 92 ? -7.495 -20.686 20.451 1.00 60.25 92 LYS A CA 1
ATOM 758 C C . LYS A 1 92 ? -8.094 -19.911 19.262 1.00 60.25 92 LYS A C 1
ATOM 760 O O . LYS A 1 92 ? -9.285 -20.025 19.020 1.00 60.25 92 LYS A O 1
ATOM 765 N N . ASN A 1 93 ? -7.289 -19.130 18.533 1.00 63.97 93 ASN A N 1
ATOM 766 C CA . ASN A 1 93 ? -7.708 -18.329 17.378 1.00 63.97 93 ASN A CA 1
ATOM 767 C C . ASN A 1 93 ? -6.682 -18.431 16.233 1.00 63.97 93 ASN A C 1
ATOM 769 O O . ASN A 1 93 ? -5.898 -17.502 15.996 1.00 63.97 93 ASN A O 1
ATOM 773 N N . ALA A 1 94 ? -6.645 -19.569 15.536 1.00 65.25 94 ALA A N 1
ATOM 774 C CA . ALA A 1 94 ? -5.845 -19.703 14.321 1.00 65.25 94 ALA A CA 1
ATOM 775 C C . ALA A 1 94 ? -6.342 -18.712 13.252 1.00 65.25 94 ALA A C 1
ATOM 777 O O . ALA A 1 94 ? -7.539 -18.580 13.002 1.00 65.25 94 ALA A O 1
ATOM 778 N N . ARG A 1 95 ? -5.421 -17.975 12.617 1.00 69.44 95 ARG A N 1
ATOM 779 C CA . ARG A 1 95 ? -5.785 -17.097 11.492 1.00 69.44 95 ARG A CA 1
ATOM 780 C C . ARG A 1 95 ? -6.166 -17.972 10.307 1.00 69.44 95 ARG A C 1
ATOM 782 O O . ARG A 1 95 ? -5.326 -18.784 9.918 1.00 69.44 95 ARG A O 1
ATOM 789 N N . ALA A 1 96 ? -7.343 -17.736 9.728 1.00 74.06 96 ALA A N 1
ATOM 790 C CA . ALA A 1 96 ? -7.806 -18.415 8.522 1.00 74.06 96 ALA A CA 1
ATOM 791 C C . ALA A 1 96 ? -6.714 -18.457 7.442 1.00 74.06 96 ALA A C 1
ATOM 793 O O . ALA A 1 96 ? -5.974 -17.479 7.257 1.00 74.06 96 ALA A O 1
ATOM 794 N N . GLU A 1 97 ? -6.614 -19.589 6.745 1.00 77.50 97 GLU A N 1
ATOM 795 C CA . GLU A 1 97 ? -5.784 -19.663 5.553 1.00 77.50 97 GLU A CA 1
ATOM 796 C C . GLU A 1 97 ? -6.433 -18.815 4.464 1.00 77.50 97 GLU A C 1
ATOM 798 O O . GLU 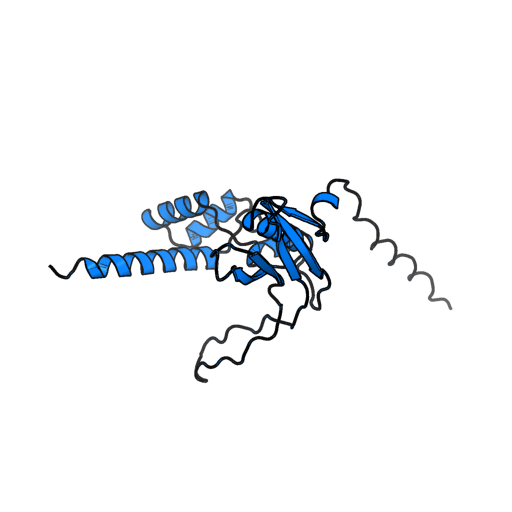A 1 97 ? -7.620 -18.940 4.174 1.00 77.50 97 GLU A O 1
ATOM 803 N N . THR A 1 98 ? -5.664 -17.883 3.917 1.00 83.38 98 THR A N 1
ATOM 804 C CA . THR A 1 98 ? -6.175 -16.917 2.937 1.00 83.38 98 THR A CA 1
ATOM 805 C C . THR A 1 98 ? -5.448 -17.019 1.611 1.00 83.38 98 THR A C 1
ATOM 807 O O . THR A 1 98 ? -5.996 -16.547 0.610 1.00 83.38 98 THR A O 1
ATOM 810 N N . ARG A 1 99 ? -4.260 -17.637 1.597 1.00 89.50 99 ARG A N 1
ATOM 811 C CA . ARG A 1 99 ? -3.440 -17.812 0.410 1.00 89.50 99 ARG A CA 1
ATOM 812 C C . ARG A 1 99 ? -3.886 -19.033 -0.385 1.00 89.50 99 ARG A C 1
ATOM 814 O O . ARG A 1 99 ? -4.244 -20.058 0.183 1.00 89.50 99 ARG A O 1
ATOM 821 N N . THR A 1 100 ? -3.881 -18.883 -1.700 1.00 92.12 100 THR A N 1
ATOM 822 C CA . THR A 1 100 ? -4.320 -19.890 -2.670 1.00 92.12 100 THR A CA 1
ATOM 823 C C . THR A 1 100 ? -3.210 -20.219 -3.658 1.00 92.12 100 THR A C 1
ATOM 825 O O . THR A 1 100 ? -3.499 -20.750 -4.717 1.00 92.12 100 THR A O 1
ATOM 828 N N . ASP A 1 101 ? -1.958 -19.864 -3.355 1.00 93.44 101 ASP A N 1
ATOM 829 C CA . ASP A 1 101 ? -0.832 -19.936 -4.291 1.00 93.44 101 ASP A CA 1
ATOM 830 C C . ASP A 1 101 ? -1.039 -19.091 -5.562 1.00 93.44 101 ASP A C 1
ATOM 832 O O . ASP A 1 101 ? -0.695 -19.469 -6.676 1.00 93.44 101 ASP A O 1
ATOM 836 N N . CYS A 1 102 ? -1.674 -17.925 -5.404 1.00 95.81 102 CYS A N 1
ATOM 837 C CA . CYS A 1 102 ? -1.965 -17.028 -6.522 1.00 95.81 102 CYS A CA 1
ATOM 838 C C . CYS A 1 102 ? -0.680 -16.437 -7.134 1.00 95.81 102 CYS A C 1
ATOM 840 O O . CYS A 1 102 ? 0.122 -15.836 -6.422 1.00 95.81 102 CYS A O 1
ATOM 842 N N . GLY A 1 103 ? -0.516 -16.549 -8.455 1.00 95.38 103 GLY A N 1
ATOM 843 C CA . GLY A 1 103 ? 0.672 -16.073 -9.178 1.00 95.38 103 GLY A CA 1
ATOM 844 C C . GLY A 1 103 ? 0.661 -14.593 -9.582 1.00 95.38 103 GLY A C 1
ATOM 845 O O . GLY A 1 103 ? 1.692 -14.087 -10.032 1.00 95.38 103 GLY A O 1
ATOM 846 N N . ALA A 1 104 ? -0.466 -13.889 -9.427 1.00 97.12 104 ALA A N 1
ATOM 847 C CA . ALA A 1 104 ? -0.595 -12.491 -9.836 1.00 97.12 104 ALA A CA 1
ATOM 848 C C . ALA A 1 104 ? 0.406 -11.584 -9.101 1.00 97.12 104 ALA A C 1
ATOM 850 O O . ALA A 1 104 ? 0.421 -11.506 -7.863 1.00 97.12 104 ALA A O 1
ATOM 851 N N . ARG A 1 105 ? 1.246 -10.887 -9.875 1.00 97.06 105 ARG A N 1
ATOM 852 C CA . ARG A 1 105 ? 2.364 -10.090 -9.359 1.00 97.06 105 ARG A CA 1
ATOM 853 C C . ARG A 1 105 ? 2.830 -9.009 -10.324 1.00 97.06 105 ARG A C 1
ATOM 855 O O . ARG A 1 105 ? 2.740 -9.168 -11.535 1.00 97.06 105 ARG A O 1
ATOM 862 N N . MET A 1 106 ? 3.428 -7.957 -9.779 1.00 97.56 106 MET A N 1
ATOM 863 C CA . MET A 1 106 ? 4.123 -6.899 -10.504 1.00 97.56 106 MET A CA 1
ATOM 864 C C . MET A 1 106 ? 5.519 -6.683 -9.910 1.00 97.56 106 MET A C 1
ATOM 866 O O . MET A 1 106 ? 5.667 -6.373 -8.725 1.00 97.56 106 MET A O 1
ATOM 870 N N . LEU A 1 107 ? 6.554 -6.819 -10.738 1.00 97.25 107 LEU A N 1
ATOM 871 C CA . LEU A 1 107 ? 7.943 -6.555 -10.367 1.00 97.25 107 LEU A CA 1
ATOM 872 C C . LEU A 1 107 ? 8.378 -5.205 -10.925 1.00 97.25 107 LEU A C 1
ATOM 874 O O . LEU A 1 107 ? 8.436 -5.024 -12.141 1.00 97.25 107 LEU A O 1
ATOM 878 N N . ILE A 1 108 ? 8.787 -4.297 -10.044 1.00 96.81 108 ILE A N 1
ATOM 879 C CA . ILE A 1 108 ? 9.432 -3.040 -10.436 1.00 96.81 108 ILE A CA 1
ATOM 880 C C . ILE A 1 108 ? 10.928 -3.102 -10.171 1.00 96.81 108 ILE A C 1
ATOM 882 O O . ILE A 1 108 ? 11.361 -3.651 -9.154 1.00 96.81 108 ILE A O 1
ATOM 886 N N . LYS A 1 109 ? 11.731 -2.518 -11.061 1.00 95.38 109 LYS A N 1
ATOM 887 C CA . LYS A 1 109 ? 13.179 -2.361 -10.879 1.00 95.38 109 LYS A CA 1
ATOM 888 C C . LYS A 1 109 ? 13.603 -0.918 -11.092 1.00 95.38 109 LYS A C 1
ATOM 890 O O . LYS A 1 109 ? 13.078 -0.245 -11.968 1.00 95.38 109 LYS A O 1
ATOM 895 N N . PHE A 1 110 ? 14.569 -0.463 -10.306 1.00 94.38 110 PHE A N 1
ATOM 896 C CA . PHE A 1 110 ? 15.168 0.853 -10.469 1.00 94.38 110 PHE A CA 1
ATOM 897 C C . PHE A 1 110 ? 16.070 0.874 -11.706 1.00 94.38 110 PHE A C 1
ATOM 899 O O . PHE A 1 110 ? 17.035 0.107 -11.797 1.00 94.38 110 PHE A O 1
ATOM 906 N N . ASN A 1 111 ? 15.759 1.752 -12.651 1.00 92.38 111 ASN A N 1
ATOM 907 C CA . ASN A 1 111 ? 16.571 2.037 -13.818 1.00 92.38 111 ASN A CA 1
ATOM 908 C C . ASN A 1 111 ? 17.535 3.181 -13.486 1.00 92.38 111 ASN A C 1
ATOM 910 O O . ASN A 1 111 ? 17.133 4.323 -13.289 1.00 92.38 111 ASN A O 1
ATOM 914 N N . LYS A 1 112 ? 18.834 2.873 -13.447 1.00 88.94 112 LYS A N 1
ATOM 915 C CA . LYS A 1 112 ? 19.879 3.857 -13.129 1.00 88.94 112 LYS A CA 1
ATOM 916 C C . LYS A 1 112 ? 20.044 4.941 -14.193 1.00 88.94 112 LYS A C 1
ATOM 918 O O . LYS A 1 112 ? 20.547 6.005 -13.862 1.00 88.94 112 LYS A O 1
ATOM 923 N N . HIS A 1 113 ? 19.665 4.666 -15.440 1.00 89.62 113 HIS A N 1
ATOM 924 C CA . HIS A 1 113 ? 19.808 5.621 -16.537 1.00 89.62 113 HIS A CA 1
ATOM 925 C C . HIS A 1 113 ? 18.709 6.681 -16.494 1.00 89.62 113 HIS A C 1
ATOM 927 O O . HIS A 1 113 ? 19.010 7.862 -16.608 1.00 89.62 113 HIS A O 1
ATOM 933 N N . SER A 1 114 ? 17.451 6.273 -16.285 1.00 90.81 114 SER A N 1
ATOM 934 C CA . SER A 1 114 ? 16.324 7.210 -16.166 1.00 90.81 114 SER A CA 1
ATOM 935 C C . SER A 1 114 ? 16.120 7.743 -14.744 1.00 90.81 114 SER A C 1
ATOM 937 O O . SER A 1 114 ? 15.410 8.727 -14.561 1.00 90.81 114 SER A O 1
ATOM 939 N N . GLY A 1 115 ? 16.722 7.107 -13.731 1.00 92.19 115 GLY A N 1
ATOM 940 C CA . GLY A 1 115 ? 16.517 7.447 -12.320 1.00 92.19 115 GLY A CA 1
ATOM 941 C C . GLY A 1 115 ? 15.123 7.080 -11.799 1.00 92.19 115 GLY A C 1
ATOM 942 O O . GLY A 1 115 ? 14.718 7.573 -10.751 1.00 92.19 115 GLY A O 1
ATOM 943 N N . LYS A 1 116 ? 14.386 6.232 -12.526 1.00 95.31 116 LYS A N 1
ATOM 944 C CA . LYS A 1 116 ? 12.989 5.868 -12.254 1.00 95.31 116 LYS A CA 1
ATOM 945 C C . LYS A 1 116 ? 12.831 4.372 -12.009 1.00 95.31 116 LYS A C 1
ATOM 947 O O . LYS A 1 116 ? 13.676 3.562 -12.388 1.00 95.31 116 LYS A O 1
ATOM 952 N N . PHE A 1 117 ? 11.729 3.981 -11.384 1.00 95.25 117 PHE A N 1
ATOM 953 C CA . PHE A 1 117 ? 11.307 2.587 -11.297 1.00 95.25 117 PHE A CA 1
ATOM 954 C C . PHE A 1 117 ? 10.552 2.191 -12.552 1.00 95.25 117 PHE A C 1
ATOM 956 O O . PHE A 1 117 ? 9.690 2.930 -12.985 1.00 95.25 117 PHE A O 1
ATOM 963 N N . GLN A 1 118 ? 10.823 1.012 -13.095 1.00 96.62 118 GLN A N 1
ATOM 964 C CA . GLN A 1 118 ? 10.149 0.496 -14.279 1.00 96.62 118 GLN A CA 1
ATOM 965 C C . GLN A 1 118 ? 9.530 -0.875 -14.001 1.00 96.62 118 GLN A C 1
ATOM 967 O O . GLN A 1 118 ? 10.164 -1.711 -13.346 1.00 96.62 118 GLN A O 1
ATOM 972 N N . ILE A 1 119 ? 8.326 -1.133 -14.522 1.00 97.19 119 ILE A N 1
ATOM 973 C CA . ILE A 1 119 ? 7.729 -2.478 -14.521 1.00 97.19 119 ILE A CA 1
ATOM 974 C C . ILE A 1 119 ? 8.588 -3.393 -15.394 1.00 97.19 119 ILE A C 1
ATOM 976 O O . ILE A 1 119 ? 8.703 -3.183 -16.601 1.00 97.19 119 ILE A O 1
ATOM 980 N N . LYS A 1 120 ? 9.176 -4.426 -14.787 1.00 96.62 120 LYS A N 1
ATOM 981 C CA . LYS A 1 120 ? 9.976 -5.437 -15.489 1.00 96.62 120 LYS A CA 1
ATOM 982 C C . LYS A 1 120 ? 9.203 -6.721 -15.773 1.00 96.62 120 LYS A C 1
ATOM 984 O O . LYS A 1 120 ? 9.498 -7.393 -16.752 1.00 96.62 120 LYS A O 1
ATOM 989 N N . GLU A 1 121 ? 8.244 -7.058 -14.922 1.00 97.19 121 GLU A N 1
ATOM 990 C CA . GLU A 1 121 ? 7.415 -8.252 -15.063 1.00 97.19 121 GLU A CA 1
ATOM 991 C C . GLU A 1 121 ? 6.019 -7.959 -14.514 1.00 97.19 121 GLU A C 1
ATOM 993 O O . GLU A 1 121 ? 5.886 -7.274 -13.495 1.00 97.19 121 GLU A O 1
ATOM 998 N N . ILE A 1 122 ? 4.997 -8.480 -15.187 1.00 97.44 122 ILE A N 1
ATOM 999 C CA . ILE A 1 122 ? 3.601 -8.401 -14.768 1.00 97.44 122 ILE A CA 1
ATOM 1000 C C . ILE A 1 122 ? 2.910 -9.732 -15.078 1.00 97.44 122 ILE A C 1
ATOM 1002 O O . ILE A 1 122 ? 3.022 -10.250 -16.185 1.00 97.44 122 ILE A O 1
ATOM 1006 N N . VAL A 1 123 ? 2.197 -10.266 -14.091 1.00 97.19 123 VAL A N 1
ATOM 1007 C CA . VAL A 1 123 ? 1.289 -11.410 -14.213 1.00 97.19 123 VAL A CA 1
ATOM 1008 C C . VAL A 1 123 ? -0.058 -10.959 -13.662 1.00 97.19 123 VAL A C 1
ATOM 1010 O O . VAL A 1 123 ? -0.138 -10.536 -12.506 1.00 97.19 123 VAL A O 1
ATOM 1013 N N . VAL A 1 124 ? -1.094 -11.010 -14.499 1.00 95.81 124 VAL A N 1
ATOM 1014 C CA . VAL A 1 124 ? -2.450 -10.527 -14.170 1.00 95.81 124 VAL A CA 1
ATOM 1015 C C . VAL A 1 124 ? -3.435 -11.654 -13.864 1.00 95.81 124 VAL A C 1
ATOM 1017 O O . VAL A 1 124 ? -4.513 -11.395 -13.345 1.00 95.81 124 VAL A O 1
ATOM 1020 N N . GLU A 1 125 ? -3.083 -12.898 -14.180 1.00 95.56 125 GLU A N 1
ATOM 1021 C CA . GLU A 1 125 ? -3.957 -14.051 -13.980 1.00 95.56 125 GLU A CA 1
ATOM 1022 C C . GLU A 1 125 ? -4.072 -14.418 -12.498 1.00 95.56 125 GLU A C 1
ATOM 1024 O O . GLU A 1 125 ? -3.077 -14.512 -11.773 1.00 95.56 125 GLU A O 1
ATOM 1029 N N . HIS A 1 126 ? -5.307 -14.657 -12.057 1.00 96.12 126 HIS A N 1
ATOM 1030 C CA . HIS A 1 126 ? -5.638 -15.063 -10.696 1.00 96.12 126 HIS A CA 1
ATOM 1031 C C . HIS A 1 126 ? -6.245 -16.463 -10.689 1.00 96.12 126 HIS A C 1
ATOM 1033 O O . HIS A 1 126 ? -7.025 -16.819 -11.565 1.00 96.12 126 HIS A O 1
ATOM 1039 N N . ASN A 1 127 ? -5.951 -17.234 -9.644 1.00 95.38 127 ASN A N 1
ATOM 1040 C CA . ASN A 1 127 ? -6.505 -18.576 -9.442 1.00 95.38 127 ASN A CA 1
ATOM 1041 C C . ASN A 1 127 ? -7.658 -18.614 -8.423 1.00 95.38 127 ASN A C 1
ATOM 1043 O O . ASN A 1 127 ? -7.987 -19.660 -7.870 1.00 95.38 127 ASN A O 1
ATOM 1047 N N . HIS A 1 128 ? -8.237 -17.457 -8.119 1.00 93.50 128 HIS A N 1
ATOM 1048 C CA . HIS A 1 128 ? -9.304 -17.310 -7.142 1.00 93.50 128 HIS A CA 1
ATOM 1049 C C . HIS A 1 128 ? -10.309 -16.266 -7.615 1.00 93.50 128 HIS A C 1
ATOM 1051 O O . HIS A 1 128 ? -9.980 -15.365 -8.385 1.00 93.50 128 HIS A O 1
ATOM 1057 N N . VAL A 1 129 ? -11.519 -16.339 -7.067 1.00 93.00 129 VAL A N 1
ATOM 1058 C CA . VAL A 1 129 ? -12.561 -15.338 -7.303 1.00 93.00 129 VAL A CA 1
ATOM 1059 C C . VAL A 1 129 ? -12.090 -13.964 -6.815 1.00 93.00 129 VAL A C 1
ATOM 1061 O O . VAL A 1 129 ? -11.482 -13.838 -5.744 1.00 93.00 129 VAL A O 1
ATOM 1064 N N . LEU A 1 130 ? -12.348 -12.944 -7.628 1.00 94.38 130 LEU A N 1
ATOM 1065 C CA . LEU A 1 130 ? -12.054 -11.543 -7.340 1.00 94.38 130 LEU A CA 1
ATOM 1066 C C . LEU A 1 130 ? -13.239 -10.897 -6.609 1.00 94.38 130 LEU A C 1
ATOM 1068 O O . LEU A 1 130 ? -14.384 -11.329 -6.725 1.00 94.38 130 LEU A O 1
ATOM 1072 N N . HIS A 1 131 ? -12.964 -9.874 -5.809 1.00 91.62 131 HIS A N 1
ATOM 1073 C CA . HIS A 1 131 ? -13.992 -9.131 -5.094 1.00 91.62 131 HIS A CA 1
ATOM 1074 C C . HIS A 1 131 ? -14.845 -8.302 -6.054 1.00 91.62 131 HIS A C 1
ATOM 1076 O O . HIS A 1 131 ? -14.331 -7.610 -6.929 1.00 91.62 131 HIS A O 1
ATOM 1082 N N . VAL A 1 132 ? -16.153 -8.294 -5.810 1.00 91.06 132 VAL A N 1
ATOM 1083 C CA . VAL A 1 132 ? -17.075 -7.340 -6.434 1.00 91.06 132 VAL A CA 1
ATOM 1084 C C . VAL A 1 132 ? -16.810 -5.915 -5.940 1.00 91.06 132 VAL A C 1
ATOM 1086 O O . VAL A 1 132 ? -16.330 -5.715 -4.820 1.00 91.06 132 VAL A O 1
ATOM 1089 N N . ALA A 1 133 ? -17.173 -4.919 -6.751 1.00 87.00 133 ALA A N 1
ATOM 1090 C CA . ALA A 1 133 ? -16.914 -3.503 -6.479 1.00 87.00 133 ALA A CA 1
ATOM 1091 C C . ALA A 1 133 ? -17.433 -3.031 -5.104 1.00 87.00 133 ALA A C 1
ATOM 1093 O O . ALA A 1 133 ? -16.729 -2.315 -4.396 1.00 87.00 133 ALA A O 1
ATOM 1094 N N . SER A 1 134 ? -18.607 -3.504 -4.671 1.00 86.50 134 SER A N 1
ATOM 1095 C CA . SER A 1 134 ? -19.208 -3.171 -3.365 1.00 86.50 134 SER A CA 1
ATOM 1096 C C . SER A 1 134 ? -18.427 -3.705 -2.157 1.00 86.50 134 SER A C 1
ATOM 1098 O O . SER A 1 134 ? -18.655 -3.287 -1.025 1.00 86.50 134 SER A O 1
ATOM 1100 N N . CYS A 1 135 ? -17.489 -4.627 -2.379 1.00 87.62 135 CYS A N 1
ATOM 1101 C CA . CYS A 1 135 ? -16.667 -5.247 -1.345 1.00 87.62 135 CYS A CA 1
ATOM 1102 C C . CYS A 1 135 ? -15.231 -4.701 -1.324 1.00 87.62 135 CYS A C 1
ATOM 1104 O O . CYS A 1 135 ? -14.403 -5.165 -0.536 1.00 87.62 135 CYS A O 1
ATOM 1106 N N . VAL A 1 136 ? -14.912 -3.716 -2.167 1.00 87.69 136 VAL A N 1
ATOM 1107 C CA . VAL A 1 136 ? -13.555 -3.175 -2.320 1.00 87.69 136 VAL A CA 1
ATOM 1108 C C . VAL A 1 136 ? -13.042 -2.535 -1.030 1.00 87.69 136 VAL A C 1
ATOM 1110 O O . VAL A 1 136 ? -11.886 -2.750 -0.665 1.00 87.69 136 VAL A O 1
ATOM 1113 N N . HIS A 1 137 ? -13.898 -1.841 -0.274 1.00 85.00 137 HIS A N 1
ATOM 1114 C CA . HIS A 1 137 ? -13.553 -1.263 1.034 1.00 85.00 137 HIS A CA 1
ATOM 1115 C C . HIS A 1 137 ? -13.142 -2.322 2.073 1.00 85.00 137 HIS A C 1
ATOM 1117 O O . HIS A 1 137 ? -12.473 -2.035 3.071 1.00 85.00 137 HIS A O 1
ATOM 1123 N N . MET A 1 138 ? -13.501 -3.588 1.838 1.00 87.44 138 MET A N 1
ATOM 1124 C CA . MET A 1 138 ? -13.079 -4.709 2.665 1.00 87.44 138 MET A CA 1
ATOM 1125 C C . MET A 1 138 ? -11.709 -5.270 2.259 1.00 87.44 138 MET A C 1
ATOM 1127 O O . MET A 1 138 ? -11.150 -6.076 3.002 1.00 87.44 138 MET A O 1
ATOM 1131 N N . MET A 1 139 ? -11.106 -4.853 1.154 1.00 91.38 139 MET A N 1
ATOM 1132 C CA . MET A 1 139 ? -9.781 -5.332 0.768 1.00 91.38 139 MET A CA 1
ATOM 1133 C C . MET A 1 139 ? -8.690 -4.682 1.620 1.00 91.38 139 MET A C 1
ATOM 1135 O O . MET A 1 139 ? -8.648 -3.469 1.798 1.00 91.38 139 MET A O 1
ATOM 1139 N N . ARG A 1 140 ? -7.763 -5.486 2.151 1.00 89.44 140 ARG A N 1
ATOM 1140 C CA . ARG A 1 140 ? -6.764 -5.020 3.128 1.00 89.44 140 ARG A CA 1
ATOM 1141 C C . ARG A 1 140 ? -5.913 -3.853 2.620 1.00 89.44 140 ARG A C 1
ATOM 1143 O O . ARG A 1 140 ? -5.661 -2.932 3.384 1.00 89.44 140 ARG A O 1
ATOM 1150 N N . SER A 1 141 ? -5.470 -3.902 1.369 1.00 91.38 141 SER A N 1
ATOM 1151 C CA . SER A 1 141 ? -4.632 -2.861 0.757 1.00 91.38 141 SER A CA 1
ATOM 1152 C C . SER A 1 141 ? -5.398 -1.576 0.424 1.00 91.38 141 SER A C 1
ATOM 1154 O O . SER A 1 141 ? -4.770 -0.539 0.243 1.00 91.38 141 SER A O 1
ATOM 1156 N N . GLN A 1 142 ? -6.735 -1.629 0.406 1.00 91.25 142 GLN A N 1
ATOM 1157 C CA . GLN A 1 142 ? -7.610 -0.466 0.225 1.00 91.25 142 GLN A CA 1
ATOM 1158 C C . GLN A 1 142 ? -8.003 0.180 1.557 1.00 91.25 142 GLN A C 1
ATOM 1160 O O . GLN A 1 142 ? -8.513 1.294 1.585 1.00 91.25 142 GLN A O 1
ATOM 1165 N N . ARG A 1 143 ? -7.742 -0.502 2.680 1.00 90.62 143 ARG A N 1
ATOM 1166 C CA . ARG A 1 143 ? -8.000 0.025 4.018 1.00 90.62 143 ARG A CA 1
ATOM 1167 C C . ARG A 1 143 ? -6.819 0.881 4.478 1.00 90.62 143 ARG A C 1
ATOM 1169 O O . ARG A 1 143 ? -5.876 0.351 5.074 1.00 90.62 143 ARG A O 1
ATOM 1176 N N . LYS A 1 144 ? -6.858 2.187 4.222 1.00 86.00 144 LYS A N 1
ATOM 1177 C CA . LYS A 1 144 ? -5.855 3.150 4.698 1.00 86.00 144 LYS A CA 1
ATOM 1178 C C . LYS A 1 144 ? -6.563 4.287 5.422 1.00 86.00 144 LYS A C 1
ATOM 1180 O O . LYS A 1 144 ? -7.367 4.993 4.833 1.00 86.00 144 LYS A O 1
ATOM 1185 N N . MET A 1 145 ? -6.228 4.459 6.697 1.00 89.56 145 MET A N 1
ATOM 1186 C CA . MET A 1 145 ? -6.640 5.637 7.450 1.00 89.56 145 MET A CA 1
ATOM 1187 C C . MET A 1 145 ? -5.706 6.786 7.077 1.00 89.56 145 MET A C 1
ATOM 1189 O O . MET A 1 145 ? -4.482 6.629 7.154 1.00 89.56 145 MET A O 1
ATOM 1193 N N . SER A 1 146 ? -6.272 7.902 6.627 1.00 92.00 146 SER A N 1
ATOM 1194 C CA . SER A 1 146 ? -5.496 9.108 6.346 1.00 92.00 146 SER A CA 1
ATOM 1195 C C . SER A 1 146 ? -4.975 9.730 7.643 1.00 92.00 146 SER A C 1
ATOM 1197 O O . SER A 1 146 ? -5.450 9.422 8.737 1.00 92.00 146 SER A O 1
ATOM 1199 N N . GLU A 1 147 ? -3.988 10.614 7.533 1.00 92.75 147 GLU A N 1
ATOM 1200 C CA . GLU A 1 147 ? -3.476 11.348 8.692 1.00 92.75 147 GLU A CA 1
ATOM 1201 C C . GLU A 1 147 ? -4.556 12.236 9.324 1.00 92.75 147 GLU A C 1
ATOM 1203 O O . GLU A 1 147 ? -4.715 12.232 10.540 1.00 92.75 147 GLU A O 1
ATOM 1208 N N . ALA A 1 148 ? -5.370 12.904 8.501 1.00 93.94 148 ALA A N 1
ATOM 1209 C CA . ALA A 1 148 ? -6.512 13.687 8.969 1.00 93.94 148 ALA A CA 1
ATOM 1210 C C . ALA A 1 148 ? -7.511 12.829 9.762 1.00 93.94 148 ALA A C 1
ATOM 1212 O O . ALA A 1 148 ? -7.857 13.167 10.891 1.00 93.94 148 ALA A O 1
ATOM 1213 N N . GLN A 1 149 ? -7.885 11.663 9.226 1.00 94.25 149 GLN A N 1
ATOM 1214 C CA . GLN A 1 149 ? -8.758 10.720 9.930 1.00 94.25 149 GLN A CA 1
ATOM 1215 C C . GLN A 1 149 ? -8.121 10.219 11.233 1.00 94.25 149 GLN A C 1
ATOM 1217 O O . GLN A 1 149 ? -8.811 10.047 12.232 1.00 94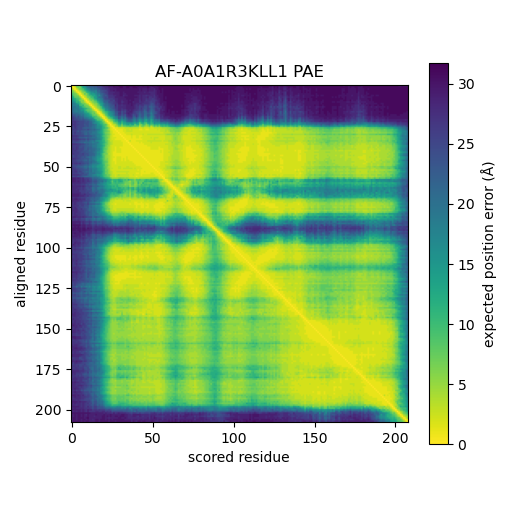.25 149 GLN A O 1
ATOM 1222 N N . ALA A 1 150 ? -6.804 9.996 11.250 1.00 94.31 150 ALA A N 1
ATOM 1223 C CA . ALA A 1 150 ? -6.090 9.596 12.458 1.00 94.31 150 ALA A CA 1
ATOM 1224 C C . ALA A 1 150 ? -6.146 10.684 13.546 1.00 94.31 150 ALA A C 1
ATOM 1226 O O . ALA A 1 150 ? -6.354 10.361 14.715 1.00 94.31 150 ALA A O 1
ATOM 1227 N N . MET A 1 151 ? -6.013 11.960 13.169 1.00 95.19 151 MET A N 1
ATOM 1228 C CA . MET A 1 151 ? -6.155 13.088 14.096 1.00 95.19 151 MET A CA 1
ATOM 1229 C C . MET A 1 151 ? -7.577 13.195 14.656 1.00 95.19 151 MET A C 1
ATOM 1231 O O . MET A 1 151 ? -7.748 13.374 15.858 1.00 95.19 151 MET A O 1
ATOM 1235 N N . GLU A 1 152 ? -8.605 13.025 13.824 1.00 95.19 152 GLU A N 1
ATOM 1236 C CA . GLU A 1 152 ? -10.002 13.018 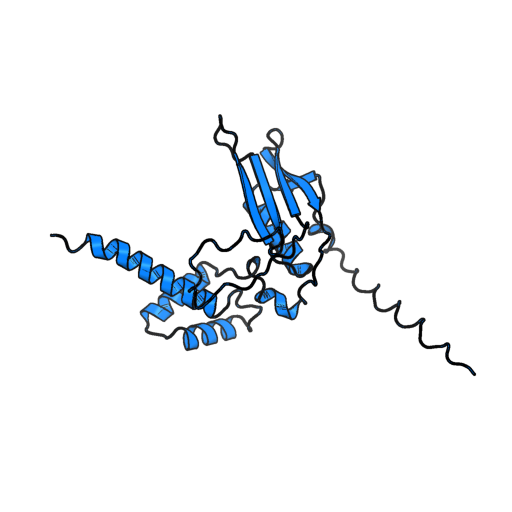14.283 1.00 95.19 152 GLU A CA 1
ATOM 1237 C C . GLU A 1 152 ? -10.279 11.873 15.265 1.00 95.19 152 GLU A C 1
ATOM 1239 O O . GLU A 1 152 ? -10.942 12.056 16.287 1.00 95.19 152 GLU A O 1
ATOM 1244 N N . VAL A 1 153 ? -9.736 10.688 14.980 1.00 95.75 153 VAL A N 1
ATOM 1245 C CA . VAL A 1 153 ? -9.784 9.528 15.877 1.00 95.75 153 VAL A CA 1
ATOM 1246 C C . VAL A 1 153 ? -9.123 9.830 17.213 1.00 95.75 153 VAL A C 1
ATOM 1248 O O . VAL A 1 153 ? -9.653 9.461 18.262 1.00 95.75 153 VAL A O 1
ATOM 1251 N N . ASP A 1 154 ? -7.983 10.506 17.181 1.00 95.62 154 ASP A N 1
ATOM 1252 C CA . ASP A 1 154 ? -7.251 10.878 18.379 1.00 95.62 154 ASP A CA 1
ATOM 1253 C C . ASP A 1 154 ? -8.012 11.898 19.229 1.00 95.62 154 ASP A C 1
ATOM 1255 O O . ASP A 1 154 ? -8.085 11.733 20.448 1.00 95.62 154 ASP A O 1
ATOM 1259 N N . LEU A 1 155 ? -8.630 12.897 18.599 1.00 96.56 155 LEU A N 1
ATOM 1260 C CA . LEU A 1 155 ? -9.497 13.866 19.271 1.00 96.56 155 LEU A CA 1
ATOM 1261 C C . LEU A 1 155 ? -10.724 13.187 19.891 1.00 96.56 155 LEU A C 1
ATOM 1263 O O . LEU A 1 155 ? -11.093 13.490 21.027 1.00 96.56 155 LEU A O 1
ATOM 1267 N N . ALA A 1 156 ? -11.333 12.234 19.182 1.00 96.44 156 ALA A N 1
ATOM 1268 C CA . ALA A 1 156 ? -12.459 11.462 19.698 1.00 96.44 156 ALA A CA 1
ATOM 1269 C C . ALA A 1 156 ? -12.064 10.618 20.926 1.00 96.44 156 ALA A C 1
ATOM 1271 O O . ALA A 1 156 ? -12.791 10.616 21.921 1.00 96.44 156 ALA A O 1
ATOM 1272 N N . ASP A 1 157 ? -10.906 9.947 20.891 1.00 95.69 157 ASP A N 1
ATOM 1273 C CA . ASP A 1 157 ? -10.383 9.157 22.018 1.00 95.69 157 ASP A CA 1
ATOM 1274 C C . ASP A 1 157 ? -10.064 10.047 23.231 1.00 95.69 157 ASP A C 1
ATOM 1276 O O . ASP A 1 157 ? -10.459 9.720 24.349 1.00 95.69 157 ASP A O 1
ATOM 1280 N N . GLN A 1 158 ? -9.431 11.208 23.011 1.00 94.88 158 GLN A N 1
ATOM 1281 C CA . GLN A 1 158 ? -9.157 12.207 24.057 1.00 94.88 158 GLN A CA 1
ATOM 1282 C C . GLN A 1 158 ? -10.436 12.783 24.672 1.00 94.88 158 GLN A C 1
ATOM 1284 O O . GLN A 1 158 ? -10.475 13.072 25.864 1.00 94.88 158 GLN A O 1
ATOM 1289 N N . SER A 1 159 ? -11.500 12.886 23.876 1.00 96.44 159 SER A N 1
ATOM 1290 C CA . SER A 1 159 ? -12.827 13.317 24.326 1.00 96.44 159 SER A CA 1
ATOM 1291 C C . SER A 1 159 ? -13.623 12.198 25.017 1.00 96.44 159 SER A C 1
ATOM 1293 O O . SER A 1 159 ? -14.796 12.378 25.336 1.00 96.44 159 SER A O 1
ATOM 1295 N N . GLY A 1 160 ? -13.030 11.015 25.223 1.00 94.94 160 GLY A N 1
ATOM 1296 C CA . GLY A 1 160 ? -13.678 9.874 25.875 1.00 94.94 160 GLY A CA 1
ATOM 1297 C C . GLY A 1 160 ? -14.722 9.156 25.012 1.00 94.94 160 GLY A C 1
ATOM 1298 O O . GLY A 1 160 ? -15.480 8.320 25.517 1.00 94.94 160 GLY A O 1
ATOM 1299 N N . ILE A 1 161 ? -14.779 9.441 23.707 1.00 96.38 161 ILE A N 1
ATOM 1300 C CA . ILE A 1 161 ? -15.723 8.800 22.791 1.0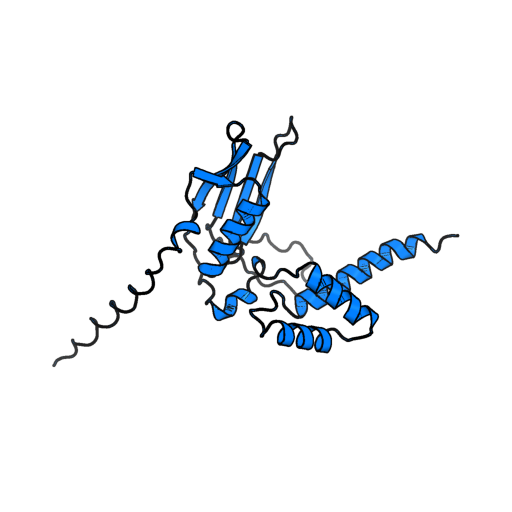0 96.38 161 ILE A CA 1
ATOM 1301 C C . ILE A 1 161 ? -15.279 7.357 22.552 1.00 96.38 161 ILE A C 1
ATOM 1303 O O . ILE A 1 161 ? -14.170 7.065 22.106 1.00 96.38 161 ILE A O 1
ATOM 1307 N N . LYS A 1 162 ? -16.183 6.410 22.821 1.00 95.00 162 LYS A N 1
ATOM 1308 C CA . LYS A 1 162 ? -15.915 4.987 22.587 1.00 95.00 162 LYS A CA 1
ATOM 1309 C C . LYS A 1 162 ? -15.735 4.703 21.088 1.00 95.00 162 LYS A C 1
ATOM 1311 O O . LYS A 1 162 ? -16.348 5.331 20.229 1.00 95.00 162 LYS A O 1
ATOM 1316 N N . VAL A 1 163 ? -14.980 3.645 20.787 1.00 95.06 163 VAL A N 1
ATOM 1317 C CA . VAL A 1 163 ? -14.653 3.192 19.418 1.00 95.06 163 VAL A CA 1
ATOM 1318 C C . VAL A 1 163 ? -15.890 3.042 18.523 1.00 95.06 163 VAL A C 1
ATOM 1320 O O . VAL A 1 163 ? -15.840 3.403 17.356 1.00 95.06 163 VAL A O 1
ATOM 1323 N N . GLN A 1 164 ? -16.997 2.494 19.041 1.00 95.88 164 GLN A N 1
ATOM 1324 C CA . GLN A 1 164 ? -18.193 2.239 18.229 1.00 95.88 164 GLN A CA 1
ATOM 1325 C C . GLN A 1 164 ? -18.905 3.540 17.799 1.00 95.88 164 GLN A C 1
ATOM 1327 O O . GLN A 1 164 ? -19.110 3.701 16.598 1.00 95.88 164 GLN A O 1
ATOM 1332 N N . PRO A 1 165 ? -19.250 4.473 18.710 1.00 96.44 165 PRO A N 1
ATOM 1333 C CA . PRO A 1 165 ? -19.761 5.790 18.325 1.00 96.44 165 PRO A CA 1
ATOM 1334 C C . PRO A 1 165 ? -18.818 6.585 17.418 1.00 96.44 165 PRO A C 1
ATOM 1336 O O . PRO A 1 165 ? -19.279 7.163 16.441 1.00 96.44 165 PRO A O 1
ATOM 1339 N N . SER A 1 166 ? -17.510 6.577 17.702 1.00 96.25 166 SER A N 1
ATOM 1340 C CA . SER A 1 166 ? -16.510 7.262 16.870 1.00 96.25 166 SER A CA 1
ATOM 1341 C C . SER A 1 166 ? -16.494 6.705 15.441 1.00 96.25 166 SER A C 1
ATOM 1343 O O . SER A 1 166 ? -16.616 7.467 14.485 1.00 96.25 166 SER A O 1
ATOM 1345 N N . TYR A 1 167 ? -16.455 5.376 15.294 1.00 96.19 167 TYR A N 1
ATOM 1346 C CA . TYR A 1 167 ? -16.523 4.717 13.989 1.00 96.19 167 TYR A CA 1
ATOM 1347 C C . TYR A 1 167 ? -17.798 5.070 13.218 1.00 96.19 167 TYR A C 1
ATOM 1349 O O . TYR A 1 167 ? -17.739 5.359 12.027 1.00 96.19 167 TYR A O 1
ATOM 1357 N N . GLU A 1 168 ? -18.954 5.033 13.883 1.00 96.69 168 GLU A N 1
ATOM 1358 C CA . GLU A 1 168 ? -20.234 5.305 13.229 1.00 96.69 168 GLU A CA 1
ATOM 1359 C C . GLU A 1 168 ? -20.365 6.775 12.805 1.00 96.69 168 GLU A C 1
ATOM 1361 O O . GLU A 1 168 ? -20.881 7.047 11.722 1.00 96.69 168 GLU A O 1
ATOM 1366 N N . LEU A 1 169 ? -19.859 7.715 13.611 1.00 95.62 169 LEU A N 1
ATOM 1367 C CA . LEU A 1 169 ? -19.801 9.133 13.252 1.00 95.62 169 LEU A CA 1
ATOM 1368 C C . LEU A 1 169 ? -18.976 9.340 11.975 1.00 95.62 169 LEU A C 1
ATOM 1370 O O . LEU A 1 169 ? -19.482 9.895 11.001 1.00 95.62 169 LEU A O 1
ATOM 1374 N N . MET A 1 170 ? -17.749 8.819 11.955 1.00 95.25 170 MET A N 1
ATOM 1375 C CA . MET A 1 170 ? -16.830 8.970 10.822 1.00 95.25 170 MET A CA 1
ATOM 1376 C C . MET A 1 170 ? -17.355 8.270 9.568 1.00 95.25 170 MET A C 1
ATOM 1378 O O . MET A 1 170 ? -17.284 8.817 8.471 1.00 95.25 170 MET A O 1
ATOM 1382 N N . ARG A 1 171 ? -17.959 7.085 9.719 1.00 95.19 171 ARG A N 1
ATOM 1383 C CA . ARG A 1 171 ? -18.632 6.373 8.624 1.00 95.19 171 ARG A CA 1
ATOM 1384 C C . ARG A 1 171 ? -19.721 7.233 7.986 1.00 95.19 171 ARG A C 1
ATOM 1386 O O . ARG A 1 171 ? -19.814 7.271 6.764 1.00 95.19 171 ARG A O 1
ATOM 1393 N N . ARG A 1 172 ? -20.556 7.898 8.790 1.00 95.88 172 ARG A N 1
ATOM 1394 C CA . ARG A 1 172 ? -21.632 8.760 8.275 1.00 95.88 172 ARG A CA 1
ATOM 1395 C C . ARG A 1 172 ? -21.080 10.004 7.592 1.00 95.88 172 ARG A C 1
ATOM 1397 O O . ARG A 1 172 ? -21.544 10.333 6.508 1.00 95.88 172 ARG A O 1
ATOM 1404 N N . GLN A 1 173 ? -20.068 10.640 8.182 1.00 94.06 173 GLN A N 1
ATOM 1405 C CA . GLN A 1 173 ? -19.386 11.793 7.583 1.00 94.06 173 GLN A CA 1
ATOM 1406 C C . GLN A 1 173 ? -18.751 11.448 6.230 1.00 94.06 173 GLN A C 1
ATOM 1408 O O . GLN A 1 173 ? -18.804 12.248 5.304 1.00 94.06 173 GLN A O 1
ATOM 1413 N N . ALA A 1 174 ? -18.212 10.236 6.096 1.00 91.94 174 ALA A N 1
ATOM 1414 C CA . ALA A 1 174 ? -17.580 9.760 4.873 1.00 91.94 174 ALA A CA 1
ATOM 1415 C C . ALA A 1 174 ? -18.563 9.165 3.841 1.00 91.94 174 ALA A C 1
ATOM 1417 O O . ALA A 1 174 ? -18.126 8.602 2.842 1.00 91.94 174 ALA A O 1
ATOM 1418 N N . GLY A 1 175 ? -19.881 9.241 4.065 1.00 93.25 175 GLY A N 1
ATOM 1419 C CA . GLY A 1 175 ? -20.878 8.735 3.112 1.00 93.25 175 GLY A CA 1
ATOM 1420 C C . GLY A 1 175 ? -21.027 7.208 3.085 1.00 93.25 175 GLY A C 1
ATOM 1421 O O . GLY A 1 175 ? -21.561 6.657 2.127 1.00 93.25 175 GLY A O 1
ATOM 1422 N N . GLY A 1 176 ? -20.580 6.503 4.127 1.00 92.06 176 GLY A N 1
ATOM 1423 C CA . GLY A 1 176 ? -20.747 5.058 4.274 1.00 92.06 176 GLY A CA 1
ATOM 1424 C C . GLY A 1 176 ? -19.434 4.295 4.435 1.00 92.06 176 GLY A C 1
ATOM 1425 O O . GLY A 1 176 ? -18.392 4.849 4.777 1.00 92.06 176 GLY A O 1
ATOM 1426 N N . HIS A 1 177 ? -19.494 2.975 4.239 1.00 88.12 177 HIS A N 1
ATOM 1427 C CA . HIS A 1 177 ? -18.323 2.107 4.403 1.00 88.12 177 HIS A CA 1
ATOM 1428 C C . HIS A 1 177 ? -17.270 2.336 3.317 1.00 88.12 177 HIS A C 1
ATOM 1430 O O . HIS A 1 177 ? -16.078 2.347 3.628 1.00 88.12 177 HIS A O 1
ATOM 1436 N N . ASP A 1 178 ? -17.712 2.546 2.076 1.00 85.69 178 ASP A N 1
ATOM 1437 C CA . ASP A 1 178 ? -16.824 2.737 0.931 1.00 85.69 178 ASP A CA 1
ATOM 1438 C C . ASP A 1 178 ? -16.020 4.033 1.023 1.00 85.69 178 ASP A C 1
ATOM 1440 O O . ASP A 1 178 ? -14.818 4.024 0.766 1.00 85.69 178 ASP A O 1
ATOM 1444 N N . GLY A 1 179 ? -16.648 5.126 1.463 1.00 87.06 179 GLY A N 1
ATOM 1445 C CA . GLY A 1 179 ? -15.968 6.414 1.591 1.00 87.06 179 GLY A CA 1
ATOM 1446 C C . GLY A 1 179 ? -15.061 6.529 2.819 1.00 87.06 179 GLY A C 1
ATOM 1447 O O . GLY A 1 179 ? -14.124 7.322 2.809 1.00 87.06 179 GLY A O 1
ATOM 1448 N N . LEU A 1 180 ? -15.275 5.722 3.868 1.00 90.88 180 LEU A N 1
ATOM 1449 C CA . LEU A 1 180 ? -14.462 5.806 5.086 1.00 90.88 180 LEU A CA 1
ATOM 1450 C C . LEU A 1 180 ? -13.023 5.312 4.879 1.00 90.88 180 LEU A C 1
ATOM 1452 O O . LEU A 1 180 ? -12.095 5.824 5.501 1.00 90.88 180 LEU A O 1
ATOM 1456 N N . GLY A 1 181 ? -12.827 4.294 4.037 1.00 89.38 181 GLY A N 1
ATOM 1457 C CA . GLY A 1 181 ? -11.495 3.753 3.749 1.00 89.38 181 GLY A CA 1
ATOM 1458 C C . GLY A 1 181 ? -10.867 2.939 4.889 1.00 89.38 181 GLY A C 1
ATOM 1459 O O . GLY A 1 181 ? -9.702 2.559 4.801 1.00 89.38 181 GLY A O 1
ATOM 1460 N N . TYR A 1 182 ? -11.600 2.622 5.962 1.00 91.56 182 TYR A N 1
ATOM 1461 C CA . TYR A 1 182 ? -11.156 1.683 6.996 1.00 91.56 182 TYR A CA 1
ATOM 1462 C C . TYR A 1 182 ? -12.327 1.037 7.751 1.00 91.56 182 TYR A C 1
ATOM 1464 O O . TYR A 1 182 ? -13.465 1.503 7.745 1.00 91.56 182 TYR A O 1
ATOM 1472 N N . THR A 1 183 ? -12.048 -0.079 8.428 1.00 92.75 183 THR A N 1
ATOM 1473 C CA . THR A 1 183 ? -13.045 -0.807 9.230 1.00 92.75 183 THR A CA 1
ATOM 1474 C C . THR A 1 183 ? -12.961 -0.444 10.709 1.00 92.75 183 THR A C 1
ATOM 1476 O O . THR A 1 183 ? -11.918 -0.013 11.200 1.00 92.75 183 THR A O 1
ATOM 1479 N N . LYS A 1 184 ? -14.024 -0.728 11.465 1.00 93.94 184 LYS A N 1
ATOM 1480 C CA . LYS A 1 184 ? -14.027 -0.612 12.933 1.00 93.94 184 LYS A CA 1
ATOM 1481 C C . LYS A 1 184 ? -12.840 -1.333 13.581 1.00 93.94 184 LYS A C 1
ATOM 1483 O O . LYS A 1 184 ? -12.250 -0.847 14.542 1.00 93.94 184 LYS A O 1
ATOM 1488 N N . GLU A 1 185 ? -12.475 -2.495 13.046 1.00 92.56 185 GLU A N 1
ATOM 1489 C CA . GLU A 1 185 ? -11.343 -3.271 13.545 1.00 92.56 185 GLU A CA 1
ATOM 1490 C C . GLU A 1 185 ? -10.010 -2.549 13.290 1.00 92.56 185 GLU A C 1
ATOM 1492 O O . GLU A 1 185 ? -9.110 -2.601 14.124 1.00 92.56 185 GLU A O 1
ATOM 1497 N N . ASN A 1 186 ? -9.877 -1.806 12.185 1.00 93.00 186 ASN A N 1
ATOM 1498 C CA . ASN A 1 186 ? -8.705 -0.956 11.957 1.00 93.00 186 ASN A CA 1
ATOM 1499 C C . ASN A 1 186 ? -8.610 0.163 12.999 1.00 93.00 186 ASN A C 1
ATOM 1501 O O . ASN A 1 186 ? -7.542 0.333 13.582 1.00 93.00 186 ASN A O 1
ATOM 1505 N N . LEU A 1 187 ? -9.720 0.853 13.280 1.00 94.12 187 LEU A N 1
ATOM 1506 C CA . LEU A 1 187 ? -9.794 1.898 14.307 1.00 94.12 187 LEU A CA 1
ATOM 1507 C C . LEU A 1 187 ? -9.376 1.365 15.686 1.00 94.12 187 LEU A C 1
ATOM 1509 O O . LEU A 1 187 ? -8.503 1.918 16.357 1.00 94.12 187 LEU A O 1
ATOM 1513 N N . LYS A 1 188 ? -9.946 0.222 16.082 1.00 94.94 188 LYS A N 1
ATOM 1514 C CA . LYS A 1 188 ? -9.600 -0.467 17.330 1.00 94.94 188 LYS A CA 1
ATOM 1515 C C . LYS A 1 188 ? -8.109 -0.818 17.395 1.00 94.94 188 LYS A C 1
ATOM 1517 O O . LYS A 1 188 ? -7.462 -0.585 18.417 1.00 94.94 188 LYS A O 1
ATOM 1522 N N . ASN A 1 189 ? -7.551 -1.361 16.312 1.00 93.69 189 ASN A N 1
ATOM 1523 C CA . ASN A 1 189 ? -6.136 -1.733 16.238 1.00 93.69 189 ASN A CA 1
ATOM 1524 C C . ASN A 1 189 ? -5.198 -0.520 16.263 1.00 93.69 189 ASN A C 1
ATOM 1526 O O . AS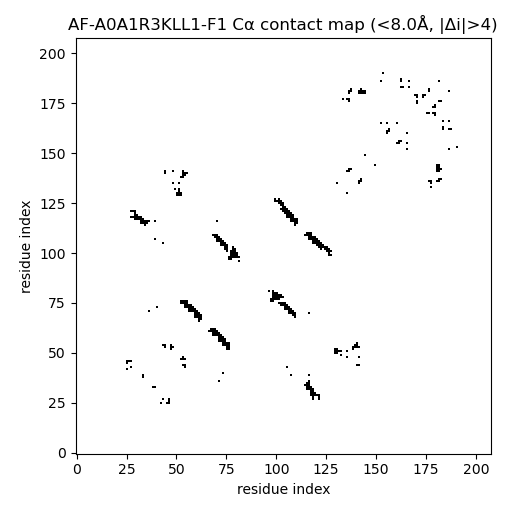N A 1 189 ? -4.117 -0.607 16.857 1.00 93.69 189 ASN A O 1
ATOM 1530 N N . TYR A 1 190 ? -5.604 0.599 15.662 1.00 94.38 190 TYR A N 1
ATOM 1531 C CA . TYR A 1 190 ? -4.874 1.862 15.708 1.00 94.38 190 TYR A CA 1
ATOM 1532 C C . TYR A 1 190 ? -4.767 2.385 17.145 1.00 94.38 190 TYR A C 1
ATOM 1534 O O . TYR A 1 190 ? -3.650 2.515 17.657 1.00 94.38 190 TYR A O 1
ATOM 1542 N N . LEU A 1 191 ? -5.901 2.562 17.835 1.00 94.25 191 LEU A N 1
ATOM 1543 C CA . LEU A 1 191 ? -5.933 3.042 19.222 1.00 94.25 191 LEU A CA 1
ATOM 1544 C C . LEU A 1 191 ? -5.194 2.089 20.169 1.00 94.25 191 LEU A C 1
ATOM 1546 O O . LEU A 1 191 ? -4.371 2.517 20.977 1.00 94.25 191 LEU A O 1
ATOM 1550 N N . GLY A 1 192 ? -5.400 0.776 20.023 1.00 93.50 192 GLY A N 1
ATOM 1551 C CA . GLY A 1 192 ? -4.673 -0.223 20.808 1.00 93.50 192 GLY A CA 1
ATOM 1552 C C . GLY A 1 192 ? -3.155 -0.150 20.601 1.00 93.50 192 GLY A C 1
ATOM 1553 O O . GLY A 1 192 ? -2.385 -0.225 21.558 1.00 93.50 192 GLY A O 1
ATOM 1554 N N . SER A 1 193 ? -2.699 0.048 19.361 1.00 91.25 193 SER A N 1
ATOM 1555 C CA . SER A 1 193 ? -1.272 0.215 19.058 1.00 91.25 193 SER A CA 1
ATOM 1556 C C . SER A 1 193 ? -0.714 1.544 19.559 1.00 91.25 193 SER A C 1
ATOM 1558 O O . SER A 1 193 ? 0.443 1.593 19.971 1.00 91.25 193 SER A O 1
ATOM 1560 N N . LYS A 1 194 ? -1.508 2.617 19.543 1.00 91.12 194 LYS A N 1
ATOM 1561 C CA . LYS A 1 194 ? -1.136 3.917 20.109 1.00 91.12 194 LYS A CA 1
ATOM 1562 C C . LYS A 1 194 ? -0.952 3.831 21.627 1.00 91.12 194 LYS A C 1
ATOM 1564 O O . LYS A 1 194 ? 0.114 4.189 22.116 1.00 91.12 194 LYS A O 1
ATOM 1569 N N . ARG A 1 195 ? -1.912 3.247 22.350 1.00 90.75 195 ARG A N 1
ATOM 1570 C CA . ARG A 1 195 ? -1.840 3.062 23.813 1.00 90.75 195 ARG A CA 1
ATOM 1571 C C . ARG A 1 195 ? -0.637 2.218 24.234 1.00 90.75 195 ARG A C 1
ATOM 1573 O O . ARG A 1 195 ? 0.104 2.608 25.127 1.00 90.75 195 ARG A O 1
ATOM 1580 N N . ARG A 1 196 ? -0.371 1.108 23.533 1.00 89.38 196 ARG A N 1
ATOM 1581 C CA . ARG A 1 196 ? 0.833 0.289 23.779 1.00 89.38 196 ARG A CA 1
ATOM 1582 C C . ARG A 1 196 ? 2.135 1.051 23.546 1.00 89.38 196 ARG A C 1
ATOM 1584 O O . ARG A 1 196 ? 3.101 0.811 24.258 1.00 89.38 196 ARG A O 1
ATOM 1591 N N . ARG A 1 197 ? 2.186 1.929 22.538 1.00 88.38 197 ARG A N 1
ATOM 1592 C CA . ARG A 1 197 ? 3.359 2.782 22.310 1.00 88.38 197 ARG A CA 1
ATOM 1593 C C . ARG A 1 197 ? 3.534 3.766 23.462 1.00 88.38 197 ARG A C 1
ATOM 1595 O O . ARG A 1 197 ? 4.629 3.831 23.992 1.00 88.38 197 ARG A O 1
ATOM 1602 N N . ALA A 1 198 ? 2.467 4.437 23.893 1.00 85.19 198 ALA A N 1
ATOM 1603 C CA . ALA A 1 198 ? 2.512 5.365 25.024 1.00 85.19 198 ALA A CA 1
ATOM 1604 C C . ALA A 1 198 ? 3.012 4.697 26.321 1.00 85.19 198 ALA A C 1
ATOM 1606 O O . ALA A 1 198 ? 3.865 5.261 26.994 1.00 85.19 198 ALA A O 1
ATOM 1607 N N . LEU A 1 199 ? 2.566 3.469 26.619 1.00 82.31 199 LEU A N 1
ATOM 1608 C CA . LEU A 1 199 ? 3.024 2.707 27.793 1.00 82.31 199 LEU A CA 1
ATOM 1609 C C . LEU A 1 199 ? 4.536 2.442 27.785 1.00 82.31 199 LEU A C 1
ATOM 1611 O O . LEU A 1 199 ? 5.195 2.673 28.791 1.00 82.31 199 LEU A O 1
ATOM 1615 N N . LYS A 1 200 ? 5.104 2.043 26.638 1.00 73.06 200 LYS A N 1
ATOM 1616 C CA . LYS A 1 200 ? 6.553 1.805 26.512 1.00 73.06 200 LYS A CA 1
ATOM 1617 C C . LYS A 1 200 ? 7.402 3.048 26.796 1.00 73.06 200 LYS A C 1
ATOM 1619 O O . LYS A 1 200 ? 8.546 2.907 27.206 1.00 73.06 200 LYS A O 1
ATOM 1624 N N . TYR A 1 201 ? 6.866 4.242 26.545 1.00 62.12 201 TYR A N 1
ATOM 1625 C CA . TYR A 1 201 ? 7.540 5.501 26.871 1.00 62.12 201 TYR A CA 1
ATOM 1626 C C . TYR A 1 201 ? 7.251 5.965 28.309 1.00 62.12 201 TYR A C 1
ATOM 1628 O O . TYR A 1 201 ? 8.091 6.632 28.900 1.00 62.12 201 TYR A O 1
ATOM 1636 N N . GLY A 1 202 ? 6.102 5.590 28.883 1.00 58.78 202 GLY A N 1
ATOM 1637 C CA . GLY A 1 202 ? 5.725 5.905 30.265 1.00 58.78 202 GLY A CA 1
ATOM 1638 C C . GLY A 1 202 ? 6.462 5.079 31.325 1.00 58.78 202 GLY A C 1
ATOM 1639 O O . GLY A 1 202 ? 6.794 5.613 32.376 1.00 58.78 202 GLY A O 1
ATOM 1640 N N . GLU A 1 203 ? 6.799 3.816 31.041 1.00 50.59 203 GLU A N 1
ATOM 1641 C CA . GLU A 1 203 ? 7.590 2.960 31.950 1.00 50.59 203 GLU A CA 1
ATOM 1642 C C . GLU A 1 203 ? 9.057 3.414 32.095 1.00 50.59 203 GLU A C 1
ATOM 1644 O O . GLU A 1 203 ? 9.710 3.075 33.077 1.00 50.59 203 GLU A O 1
ATOM 1649 N N . ALA A 1 204 ? 9.573 4.237 31.174 1.00 48.44 204 ALA A N 1
ATOM 1650 C CA . ALA A 1 204 ? 10.889 4.870 31.312 1.00 48.44 204 ALA A CA 1
ATOM 1651 C C . ALA A 1 204 ? 10.886 6.089 32.263 1.00 48.44 204 ALA A C 1
ATOM 1653 O O . ALA A 1 204 ? 11.945 6.642 32.543 1.00 48.44 204 ALA A O 1
ATOM 1654 N N . GLY A 1 205 ? 9.713 6.518 32.749 1.00 48.31 205 GLY A N 1
ATOM 1655 C CA . GLY A 1 205 ? 9.541 7.699 33.601 1.00 48.31 205 GLY A CA 1
ATOM 1656 C C . GLY A 1 205 ? 9.273 7.410 35.083 1.00 48.31 205 GLY A C 1
ATOM 1657 O O . GLY A 1 205 ? 8.979 8.345 35.817 1.00 48.31 205 GLY A O 1
ATOM 1658 N N . THR A 1 206 ? 9.333 6.152 35.538 1.00 44.72 206 THR A N 1
ATOM 1659 C CA . THR A 1 206 ? 9.043 5.763 36.943 1.00 44.72 206 THR A CA 1
ATOM 1660 C C . THR A 1 206 ? 10.259 5.153 37.661 1.00 44.72 206 THR A C 1
ATOM 1662 O O . THR A 1 206 ? 10.117 4.392 38.612 1.00 44.72 206 THR A O 1
ATOM 1665 N N . LEU A 1 207 ? 11.471 5.483 37.205 1.00 47.00 207 LEU A N 1
ATOM 1666 C CA . LEU A 1 207 ? 12.734 5.179 37.889 1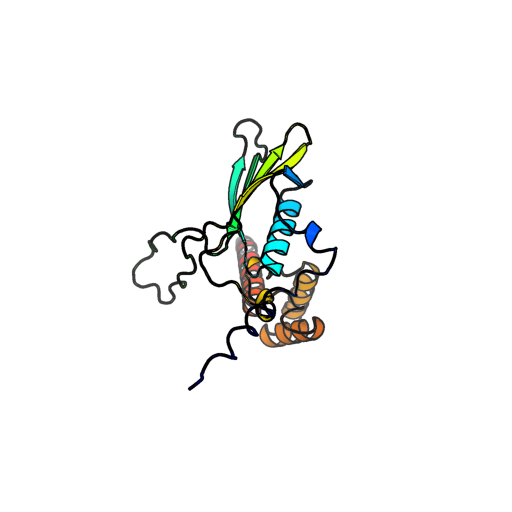.00 47.00 207 LEU A CA 1
ATOM 1667 C C . LEU A 1 207 ? 13.513 6.475 38.153 1.00 47.00 207 LEU A C 1
ATOM 1669 O O . LEU A 1 207 ? 14.602 6.645 37.616 1.00 47.00 207 LEU A O 1
ATOM 1673 N N . LEU A 1 208 ? 12.943 7.390 38.939 1.00 36.94 208 LEU A N 1
ATOM 1674 C CA . LEU A 1 208 ? 13.669 8.442 39.661 1.00 36.94 208 LEU A CA 1
ATOM 1675 C C . LEU A 1 208 ? 12.949 8.740 40.976 1.00 36.94 208 LEU A C 1
ATOM 1677 O O . LEU A 1 208 ? 11.709 8.902 40.927 1.00 36.94 208 LEU A O 1
#

Sequence (208 aa):
MEDVENIELLDATIVNHVENDQSANFIPRVGLEFVSEEEAYNFYNEYGRRYGFSIRKETGNWNKKTRQFTSRLLVCSKEGIRSSDKRDHQTKNARAETRTDCGARMLIKFNKHSGKFQIKEIVVEHNHVLHVASCVHMMRSQRKMSEAQAMEVDLADQSGIKVQPSYELMRRQAGGHDGLGYTKENLKNYLGSKRRRALKYGEAGTLL

Solvent-accessible surface area (backbone atoms only — not comparable to full-atom values): 12487 Å² total; per-residue (Å²): 140,82,95,84,84,82,73,80,73,67,69,68,71,79,69,79,85,82,84,62,102,71,57,75,84,54,61,90,50,71,67,48,73,27,83,39,74,65,54,49,48,51,50,52,44,51,36,24,52,77,67,22,46,32,53,38,81,70,55,72,46,58,40,87,85,78,71,40,75,39,32,42,35,35,30,37,62,29,35,42,76,80,74,80,78,88,64,68,94,78,60,92,75,72,78,77,88,69,49,71,54,27,70,21,30,40,32,34,33,54,38,83,86,80,67,25,30,25,29,71,42,76,41,86,63,67,82,64,90,62,47,56,78,94,49,39,45,73,28,70,64,53,40,53,77,50,71,69,56,48,50,53,51,49,53,36,50,76,68,66,47,52,69,66,64,49,44,53,51,48,25,57,77,35,74,32,64,67,58,44,20,52,50,67,67,54,54,53,51,48,53,54,52,50,54,55,52,52,48,67,60,52,69,74,69,76,82,127

Foldseek 3Di:
DDDPDPPVPPVVVVPPDPDDPVVVVLDDDFFDWALDPVRVVVSVQVVCLVFFFAKDWDDWDADPPVRHTFKTKIATPQADFDDPDPDDPPPPDDDDNRHDNWPFIWMWGQDPVVRIIGTHDGDHDTPDDGHDNVCSLVHPNQQDQDPVNVVQLVVCVVVVNDLVVSQVVLQVVLVHSNSSSHDSVVSVVSVVVVVVVVVVVVVVVPPD

Radius of gyration: 22.57 Å; Cα contacts (8 Å, |Δi|>4): 251; chains: 1; bounding box: 67×44×70 Å

Organism: NCBI:txid93759

Mean predicted aligned error: 11.08 Å

Nearest PDB structures (foldseek):
  4lmg-assembly1_D  TM=6.226E-01  e=8.671E-03  Saccharomyces cerevisiae S288C
  8hl5-assembly1_L44E  TM=2.534E-01  e=2.710E+00  Sulfolobus acidocaldarius DSM 639
  2ch9-assembly1_A-2  TM=2.210E-01  e=6.713E+00  Homo sapiens

InterPro domains:
  IPR004330 FAR1, DNA binding domain [PF03101] (42-130)